Protein AF-0000000083134592 (afdb_homodimer)

InterPro domains:
  IPR027961 Protein of unknown function DUF4442 [PF14539] (19-152)
  IPR029069 HotDog domain superfamily [SSF54637] (14-155)

Organism: Piscirickettsia salmonis (NCBI:txid1238)

Secondary structure (DSSP, 8-state):
-HHHHHHHHHHHHHHHHHHHHSHHHHTTTEEEEEE-TTSSEEEEEEE--TTSB-TTSSB-HHHHHHTTTTHHHHHHHHHH-TTEEEEEEEEEEEE-S---SEEEEEEE--HHHHHHHHHHHTTS--EEEEEEEEEE-TT--EEEEEEEEEEEEE------/-HHHHHHHHHHHHHHHHHHHHSHHHHTTTEEEEEE-TTSSEEEEEEE--TTSB-TTSSB-HHHHHHTTTTHHHHHHHHHH-TTEEEEEEEEEEEE-S---SEEEEEEE--HHHHHHHHHHHTTS--EEEEEEEEEE-TT--EEEEEEEEEEEEE------

Radius of gyration: 20.94 Å; Cα contacts (8 Å, |Δi|>4): 653; chains: 2; bounding box: 46×72×48 Å

Nearest PDB structures (foldseek):
  1sh8-assembly1_B  TM=8.639E-01  e=8.526E-12  Pseudomonas aeruginosa
  3lz7-assembly1_A  TM=7.416E-01  e=9.697E-10  Haemophilus influenzae
  1yoc-assembly1_B  TM=7.534E-01  e=8.189E-09  Pseudomonas aeruginosa PAO1
  1vi8-assembly1_B  TM=7.610E-01  e=1.222E-08  Escherichia coli
  1vh5-assembly1_A  TM=7.444E-01  e=7.166E-09  Escherichia coli

Sequence (320 aa):
MRRKITAMYMRAKIIPYLFRLWPPFWGTGIRVDFISTDFRHIRVSMKLRFYNKNYVGIHFGGSLYSMIDPFYILMLVQILGPQYKILDQAAHITYLKPGLGTVYAHFQLNDDVLDQVRVHTESGEKYLLTLPINIVDDQSNVIAHIDKTIYIRQRQCKVKMRRKITAMYMRAKIIPYLFRLWPPFWGTGIRVDFISTDFRHIRVSMKLRFYNKNYVGIHFGGSLYSMIDPFYILMLVQILGPQYKILDQAAHITYLKPGLGTVYAHFQLNDDVLDQVRVHTESGEKYLLTLPINIVDDQSNVIAHIDKTIYIRQRQCKVK

pLDDT: mean 95.44, std 8.27, range [41.71, 98.92]

Solvent-accessible surface area (backbone atoms only — not comparable to full-atom values): 16540 Å² total; per-residue (Å²): 110,68,65,58,50,52,50,38,37,52,46,35,65,46,48,39,57,52,44,46,69,30,30,47,31,42,25,38,44,37,38,55,77,42,47,38,58,77,44,36,36,38,35,29,38,34,53,67,46,92,65,36,41,38,96,86,68,29,57,32,67,26,51,61,48,36,66,57,54,60,53,65,57,54,28,48,47,69,67,70,32,85,56,42,49,74,43,77,34,34,36,38,40,36,50,72,44,85,46,57,60,43,33,36,37,63,47,76,60,55,68,69,59,55,49,50,52,51,64,54,16,67,86,42,39,73,34,80,48,73,46,79,41,51,33,21,34,86,82,66,46,67,24,29,42,32,42,39,28,33,35,36,29,34,62,70,75,76,78,123,111,68,65,58,50,51,50,37,36,52,46,35,66,46,48,38,56,52,44,47,70,30,30,48,31,41,26,39,44,36,38,54,76,43,48,38,59,78,45,38,37,38,35,31,35,33,53,66,43,93,64,37,41,39,97,87,68,30,55,30,65,28,52,61,48,37,67,56,54,58,52,65,58,53,31,48,48,69,68,69,32,85,56,43,49,75,45,78,35,33,35,38,40,36,49,71,44,86,47,58,59,42,34,36,37,64,47,76,61,54,67,68,59,54,48,50,52,50,65,55,17,67,86,42,39,73,34,79,46,72,47,78,39,52,34,22,34,85,82,67,47,67,24,29,42,31,43,37,28,33,36,36,28,34,61,70,76,75,78,124

Foldseek 3Di:
DVVLLVVLQVCQVCVQVVLCPPCVNVQQQKGWDGADSLLFKTKIKHFQDPRQADPVRFHDVVNVCVNVPCRVVVSCCSNVHDQKDKFWDDKDKDFDATHHGMKMKMGGDDPVLVVVLCVVQVVFDKDKDWDKIFIAHPVRHGGMIMITIMIMGGHDPPPD/DVVLLVVLQVCQVCVQVVLCPPCVNVQQQKGWDGADSLRQKTKIKHFQDPRQADPVRFHDVVNVCVNVPCRVVVSCCSNVHDQKDKFWDDKDKDFDATHHGMKMKMGGDDPVLVVVLCVVQVVFDKDKDWDKIFIAHPVRHGGMIMITIMIMGGHDPPPD

Structure (mmCIF, N/CA/C/O backbone):
data_AF-0000000083134592-model_v1
#
loop_
_entity.id
_entity.type
_entity.pdbx_description
1 polymer 'Uncharacterized protein'
#
loop_
_atom_site.group_PDB
_atom_site.id
_atom_site.type_symbol
_atom_site.label_atom_id
_atom_site.label_alt_id
_atom_site.label_comp_id
_atom_site.label_asym_id
_atom_site.label_entity_id
_atom_site.label_seq_id
_atom_site.pdbx_PDB_ins_code
_atom_site.Cartn_x
_atom_site.Cartn_y
_atom_site.Cartn_z
_atom_site.occupancy
_atom_site.B_iso_or_equiv
_atom_site.auth_seq_id
_atom_site.auth_comp_id
_atom_site.auth_asym_id
_atom_site.auth_atom_id
_atom_site.pdbx_PDB_model_num
ATOM 1 N N . MET A 1 1 ? 6.32 -31.625 -19.031 1 69.68 1 MET A N 1
ATOM 2 C CA . MET A 1 1 ? 7.362 -30.962 -18.252 1 69.68 1 MET A CA 1
ATOM 3 C C . MET A 1 1 ? 8.029 -29.858 -19.066 1 69.68 1 MET A C 1
ATOM 5 O O . MET A 1 1 ? 8.147 -28.723 -18.6 1 69.68 1 MET A O 1
ATOM 9 N N . ARG A 1 2 ? 8.37 -30.152 -20.322 1 76.91 2 ARG A N 1
ATOM 10 C CA . ARG A 1 2 ? 9.04 -29.191 -21.192 1 76.91 2 ARG A CA 1
ATOM 11 C C . ARG A 1 2 ? 8.121 -28.02 -21.524 1 76.91 2 ARG A C 1
ATOM 13 O O . ARG A 1 2 ? 8.549 -26.864 -21.505 1 76.91 2 ARG A O 1
ATOM 20 N N . ARG A 1 3 ? 6.837 -28.311 -21.711 1 82.51 3 ARG A N 1
ATOM 21 C CA . ARG A 1 3 ? 5.883 -27.269 -22.076 1 82.51 3 ARG A CA 1
ATOM 22 C C . ARG A 1 3 ? 5.68 -26.286 -20.927 1 82.51 3 ARG A C 1
ATOM 24 O O . ARG A 1 3 ? 5.607 -25.075 -21.145 1 82.51 3 ARG A O 1
ATOM 31 N N . LYS A 1 4 ? 5.634 -26.802 -19.812 1 83.67 4 LYS A N 1
ATOM 32 C CA . LYS A 1 4 ? 5.47 -25.96 -18.631 1 83.67 4 LYS A CA 1
ATOM 33 C C . LYS A 1 4 ? 6.68 -25.05 -18.433 1 83.67 4 LYS A C 1
ATOM 35 O O . LYS A 1 4 ? 6.529 -23.866 -18.125 1 83.67 4 LYS A O 1
ATOM 40 N N . ILE A 1 5 ? 7.811 -25.564 -18.661 1 86.42 5 ILE A N 1
ATOM 41 C CA . ILE A 1 5 ? 9.052 -24.818 -18.482 1 86.42 5 ILE A CA 1
ATOM 42 C C . ILE A 1 5 ? 9.129 -23.689 -19.507 1 86.42 5 ILE A C 1
ATOM 44 O O . ILE A 1 5 ? 9.483 -22.558 -19.169 1 86.42 5 ILE A O 1
ATOM 48 N N . THR A 1 6 ? 8.785 -24.047 -20.707 1 90.08 6 THR A N 1
ATOM 49 C CA . THR A 1 6 ? 8.804 -23.042 -21.764 1 90.08 6 THR A CA 1
ATOM 50 C C . THR A 1 6 ? 7.802 -21.93 -21.47 1 90.08 6 THR A C 1
ATOM 52 O O . THR A 1 6 ? 8.09 -20.752 -21.694 1 90.08 6 THR A O 1
ATOM 55 N N . ALA A 1 7 ? 6.678 -22.31 -21.038 1 92.16 7 ALA A N 1
ATOM 56 C CA . ALA A 1 7 ? 5.651 -21.329 -20.699 1 92.16 7 ALA A CA 1
ATOM 57 C C . ALA A 1 7 ? 6.116 -20.417 -19.567 1 92.16 7 ALA A C 1
ATOM 59 O O . ALA A 1 7 ? 5.913 -19.202 -19.618 1 92.16 7 ALA A O 1
ATOM 60 N N . MET A 1 8 ? 6.715 -20.962 -18.608 1 92.15 8 MET A N 1
ATOM 61 C CA . MET A 1 8 ? 7.222 -20.198 -17.472 1 92.15 8 MET A CA 1
ATOM 62 C C . MET A 1 8 ? 8.308 -19.223 -17.913 1 92.15 8 MET A C 1
ATOM 64 O O . MET A 1 8 ? 8.355 -18.084 -17.443 1 92.15 8 MET A O 1
ATOM 68 N N . TYR A 1 9 ? 9.11 -19.7 -18.807 1 93.27 9 TYR A N 1
ATOM 69 C CA . TYR A 1 9 ? 10.159 -18.856 -19.368 1 93.27 9 TYR A CA 1
ATOM 70 C C . TYR A 1 9 ? 9.564 -17.645 -20.077 1 93.27 9 TYR A C 1
ATOM 72 O O . TYR A 1 9 ? 9.992 -16.511 -19.849 1 93.27 9 TYR A O 1
ATOM 80 N N . MET A 1 10 ? 8.676 -17.919 -20.916 1 94.87 10 MET A N 1
ATOM 81 C CA . MET A 1 10 ? 8.038 -16.846 -21.672 1 94.87 10 MET A CA 1
ATOM 82 C C . MET A 1 10 ? 7.349 -15.857 -20.738 1 94.87 10 MET A C 1
ATOM 84 O O . MET A 1 10 ? 7.435 -14.644 -20.939 1 94.87 10 MET A O 1
ATOM 88 N N . ARG A 1 11 ? 6.688 -16.367 -19.775 1 95.54 11 ARG A N 1
ATOM 89 C CA . ARG A 1 11 ? 6.017 -15.498 -18.814 1 95.54 11 ARG A CA 1
ATOM 90 C C . ARG A 1 11 ? 7.024 -14.638 -18.058 1 95.54 11 ARG A C 1
ATOM 92 O O . ARG A 1 11 ? 6.795 -13.445 -17.846 1 95.54 11 ARG A O 1
ATOM 99 N N . ALA A 1 12 ? 8.086 -15.246 -17.617 1 97.15 12 ALA A N 1
ATOM 100 C CA . ALA A 1 12 ? 9.124 -14.515 -16.895 1 97.15 12 ALA A CA 1
ATOM 101 C C . ALA A 1 12 ? 9.662 -13.357 -17.73 1 97.15 12 ALA A C 1
ATOM 103 O O . ALA A 1 12 ? 10.063 -12.325 -17.186 1 97.15 12 ALA A O 1
ATOM 104 N N . LYS A 1 13 ? 9.637 -13.479 -19.071 1 96.94 13 LYS A N 1
ATOM 105 C CA . LYS A 1 13 ? 10.154 -12.452 -19.971 1 96.94 13 LYS A CA 1
ATOM 106 C C . LYS A 1 13 ? 9.107 -11.374 -20.234 1 96.94 13 LYS A C 1
ATOM 108 O O . LYS A 1 13 ? 9.445 -10.198 -20.39 1 96.94 13 LYS A O 1
ATOM 113 N N . ILE A 1 14 ? 7.879 -11.716 -20.216 1 97.67 14 ILE A N 1
ATOM 114 C CA . ILE A 1 14 ? 6.813 -10.827 -20.664 1 97.67 14 ILE A CA 1
ATOM 115 C C . ILE A 1 14 ? 6.285 -10.016 -19.483 1 97.67 14 ILE A C 1
ATOM 117 O O . ILE A 1 14 ? 5.891 -8.859 -19.642 1 97.67 14 ILE A O 1
ATOM 121 N N . ILE A 1 15 ? 6.277 -10.543 -18.304 1 97.57 15 ILE A N 1
ATOM 122 C CA . ILE A 1 15 ? 5.619 -9.973 -17.133 1 97.57 15 ILE A CA 1
ATOM 123 C C . ILE A 1 15 ? 6.234 -8.614 -16.807 1 97.57 15 ILE A C 1
ATOM 125 O O . ILE A 1 15 ? 5.515 -7.649 -16.537 1 97.57 15 ILE A O 1
ATOM 129 N N . PRO A 1 16 ? 7.556 -8.455 -16.884 1 98.22 16 PRO A N 1
ATOM 130 C CA . PRO A 1 16 ? 8.123 -7.131 -16.614 1 98.22 16 PRO A CA 1
ATOM 131 C C . PRO A 1 16 ? 7.557 -6.049 -17.531 1 98.22 16 PRO A C 1
ATOM 133 O O . PRO A 1 16 ? 7.303 -4.927 -17.084 1 98.22 16 PRO A O 1
ATOM 136 N N . TYR A 1 17 ? 7.269 -6.363 -18.736 1 97.31 17 TYR A N 1
ATOM 137 C CA . TYR A 1 17 ? 6.714 -5.401 -19.681 1 97.31 17 TYR A CA 1
ATOM 138 C C . TYR A 1 17 ? 5.245 -5.127 -19.381 1 97.31 17 TYR A C 1
ATOM 140 O O . TYR A 1 17 ? 4.784 -3.989 -19.495 1 97.31 17 TYR A O 1
ATOM 148 N N . LEU A 1 18 ? 4.548 -6.148 -19.028 1 96.94 18 LEU A N 1
ATOM 149 C CA . LEU A 1 18 ? 3.142 -5.981 -18.674 1 96.94 18 LEU A CA 1
ATOM 150 C C . LEU A 1 18 ? 2.99 -5.054 -17.473 1 96.94 18 LEU A C 1
ATOM 152 O O . LEU A 1 18 ? 2.131 -4.169 -17.471 1 96.94 18 LEU A O 1
ATOM 156 N N . PHE A 1 19 ? 3.884 -5.222 -16.479 1 97.83 19 PHE A N 1
ATOM 157 C CA . PHE A 1 19 ? 3.83 -4.375 -15.293 1 97.83 19 PHE A CA 1
ATOM 158 C C . PHE A 1 19 ? 4.188 -2.935 -15.64 1 97.83 19 PHE A C 1
ATOM 160 O O . PHE A 1 19 ? 3.638 -1.996 -15.06 1 97.83 19 PHE A O 1
ATOM 167 N N . ARG A 1 20 ? 5.107 -2.794 -16.537 1 96.31 20 ARG A N 1
ATOM 168 C CA . ARG A 1 20 ? 5.541 -1.462 -16.945 1 96.31 20 ARG A CA 1
ATOM 169 C C . ARG A 1 20 ? 4.392 -0.682 -17.576 1 96.31 20 ARG A C 1
ATOM 171 O O . ARG A 1 20 ? 4.308 0.539 -17.427 1 96.31 20 ARG A O 1
ATOM 178 N N . LEU A 1 21 ? 3.498 -1.342 -18.253 1 96.68 21 LEU 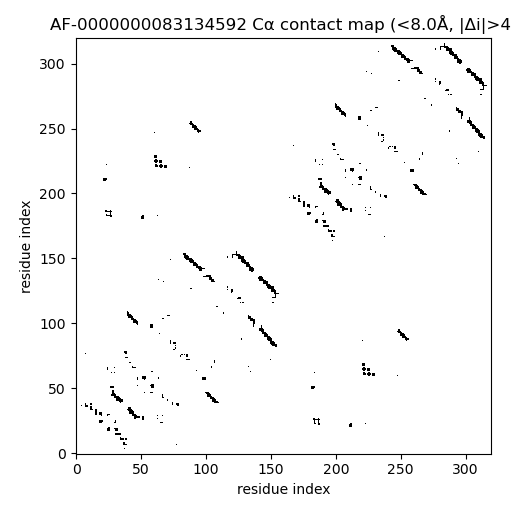A N 1
ATOM 179 C CA . LEU A 1 21 ? 2.398 -0.698 -18.962 1 96.68 21 LEU A CA 1
ATOM 180 C C . LEU A 1 21 ? 1.15 -0.636 -18.088 1 96.68 21 LEU A C 1
ATOM 182 O O . LEU A 1 21 ? 0.2 0.083 -18.405 1 96.68 21 LEU A O 1
ATOM 186 N N . TRP A 1 22 ? 1.19 -1.41 -17.027 1 97.88 22 TRP A N 1
ATOM 187 C CA . TRP A 1 22 ? 0.063 -1.456 -16.101 1 97.88 22 TRP A CA 1
ATOM 188 C C . TRP A 1 22 ? -0.047 -0.154 -15.314 1 97.88 22 TRP A C 1
ATOM 190 O O . TRP A 1 22 ? 0.841 0.18 -14.527 1 97.88 22 TRP A O 1
ATOM 200 N N . PRO A 1 23 ? -1.124 0.588 -15.43 1 98.02 23 PRO A N 1
ATOM 201 C CA . PRO A 1 23 ? -1.208 1.969 -14.947 1 98.02 23 PRO A CA 1
ATOM 202 C C . PRO A 1 23 ? -0.911 2.091 -13.454 1 98.02 23 PRO A C 1
ATOM 204 O O . PRO A 1 23 ? -0.204 3.011 -13.035 1 98.02 23 PRO A O 1
ATOM 207 N N . PRO A 1 24 ? -1.379 1.139 -12.629 1 97.93 24 PRO A N 1
ATOM 208 C CA . PRO A 1 24 ? -1.053 1.27 -11.207 1 97.93 24 PRO A CA 1
ATOM 209 C C . PRO A 1 24 ? 0.451 1.266 -10.943 1 97.93 24 PRO A C 1
ATOM 211 O O . PRO A 1 24 ? 0.915 1.884 -9.982 1 97.93 24 PRO A O 1
ATOM 214 N N . PHE A 1 25 ? 1.235 0.552 -11.762 1 98.19 25 PHE A N 1
ATOM 215 C CA . PHE A 1 25 ? 2.686 0.531 -11.621 1 98.19 25 PHE A CA 1
ATOM 216 C C . PHE A 1 25 ? 3.32 1.7 -12.365 1 98.19 25 PHE A C 1
ATOM 218 O O . PHE A 1 25 ? 4.201 2.377 -11.832 1 98.19 25 PHE A O 1
ATOM 225 N N . TRP A 1 26 ? 2.851 1.938 -13.538 1 96.62 26 TRP A N 1
ATOM 226 C CA . TRP A 1 26 ? 3.394 3.001 -14.377 1 96.62 26 TRP A CA 1
ATOM 227 C C . TRP A 1 26 ? 3.277 4.355 -13.686 1 96.62 26 TRP A C 1
ATOM 229 O O . TRP A 1 26 ? 4.227 5.142 -13.683 1 96.62 26 TRP A O 1
ATOM 239 N N . GLY A 1 27 ? 2.184 4.578 -13.091 1 96.39 27 GLY A N 1
ATOM 240 C CA . GLY A 1 27 ? 1.939 5.85 -12.43 1 96.39 27 GLY A CA 1
ATOM 241 C C . GLY A 1 27 ? 2.83 6.077 -11.223 1 96.39 27 GLY A C 1
ATOM 242 O O . GLY A 1 27 ? 3.068 7.22 -10.827 1 96.39 27 GLY A O 1
ATOM 243 N N . THR A 1 28 ? 3.386 5.023 -10.672 1 97.09 28 THR A N 1
ATOM 244 C CA . THR A 1 28 ? 4.218 5.121 -9.477 1 97.09 28 THR A CA 1
ATOM 245 C C . THR A 1 28 ? 5.698 5.102 -9.845 1 97.09 28 THR A C 1
ATOM 247 O O . THR A 1 28 ? 6.554 5.42 -9.017 1 97.09 28 THR A O 1
ATOM 250 N N . GLY A 1 29 ? 5.989 4.635 -11.011 1 97.36 29 GLY A N 1
ATOM 251 C CA . GLY A 1 29 ? 7.379 4.5 -11.416 1 97.36 29 GLY A CA 1
ATOM 252 C C . GLY A 1 29 ? 8.007 3.193 -10.971 1 97.36 29 GLY A C 1
ATOM 253 O O . GLY A 1 29 ? 9.232 3.054 -10.975 1 97.36 29 GLY A O 1
ATOM 254 N N . ILE A 1 30 ? 7.235 2.215 -10.6 1 98.63 30 ILE A N 1
ATOM 255 C CA . ILE A 1 30 ? 7.71 0.901 -10.178 1 98.63 30 ILE A CA 1
ATOM 256 C C . ILE A 1 30 ? 8.114 0.081 -11.401 1 98.63 30 ILE A C 1
ATOM 258 O O . ILE A 1 30 ? 7.414 0.084 -12.417 1 98.63 30 ILE A O 1
ATOM 262 N N . ARG A 1 31 ? 9.21 -0.621 -11.27 1 98.59 31 ARG A N 1
ATOM 263 C CA . ARG A 1 31 ? 9.72 -1.451 -12.356 1 98.59 31 ARG A CA 1
ATOM 264 C C . ARG A 1 31 ? 10.089 -2.843 -11.853 1 98.59 31 ARG A C 1
ATOM 266 O O . ARG A 1 31 ? 10.697 -2.984 -10.791 1 98.59 31 ARG A O 1
ATOM 273 N N . VAL A 1 32 ? 9.63 -3.799 -12.58 1 98.81 32 VAL A N 1
ATOM 274 C CA . VAL A 1 32 ? 10.154 -5.147 -12.386 1 98.81 32 VAL A CA 1
ATOM 275 C C . VAL A 1 32 ? 11.442 -5.322 -13.188 1 98.81 32 VAL A C 1
ATOM 277 O O . VAL A 1 32 ? 11.41 -5.382 -14.419 1 98.81 32 VAL A O 1
ATOM 280 N N . ASP A 1 33 ? 12.531 -5.492 -12.513 1 98.71 33 ASP A N 1
ATOM 281 C CA . ASP A 1 33 ? 13.838 -5.489 -13.163 1 98.71 33 ASP A CA 1
ATOM 282 C C . ASP A 1 33 ? 14.194 -6.878 -13.687 1 98.71 33 ASP A C 1
ATOM 284 O O . ASP A 1 33 ? 14.878 -7.008 -14.704 1 98.71 33 ASP A O 1
ATOM 288 N N . PHE A 1 34 ? 13.734 -7.841 -12.876 1 98.34 34 PHE A N 1
ATOM 289 C CA . PHE A 1 34 ? 14.195 -9.194 -13.164 1 98.34 34 PHE A CA 1
ATOM 290 C C . PHE A 1 34 ? 13.242 -10.227 -12.576 1 98.34 34 PHE A C 1
ATOM 292 O O . PHE A 1 34 ? 12.762 -10.067 -11.452 1 98.34 34 PHE A O 1
ATOM 299 N N . ILE A 1 35 ? 12.975 -11.212 -13.356 1 98.72 35 ILE A N 1
ATOM 300 C CA . ILE A 1 35 ? 12.31 -12.428 -12.901 1 98.72 35 ILE A CA 1
ATOM 301 C C . ILE A 1 35 ? 13.086 -13.652 -13.381 1 98.72 35 ILE A C 1
ATOM 303 O O . ILE A 1 35 ? 13.352 -13.796 -14.577 1 98.72 35 ILE A O 1
ATOM 307 N N . SER A 1 36 ? 13.454 -14.506 -12.474 1 98.58 36 SER A N 1
ATOM 308 C CA . SER A 1 36 ? 14.114 -15.738 -12.894 1 98.58 36 SER A CA 1
ATOM 309 C C . SER A 1 36 ? 13.141 -16.67 -13.61 1 98.58 36 SER A C 1
ATOM 311 O O . SER A 1 36 ? 11.935 -16.629 -13.358 1 98.58 36 SER A O 1
ATOM 313 N N . THR A 1 37 ? 13.603 -17.522 -14.395 1 97.33 37 THR A N 1
ATOM 314 C CA . THR A 1 37 ? 12.767 -18.388 -15.218 1 97.33 37 THR A CA 1
ATOM 315 C C . THR A 1 37 ? 11.997 -19.38 -14.351 1 97.33 37 THR A C 1
ATOM 317 O O . THR A 1 37 ? 10.942 -19.875 -14.753 1 97.33 37 THR A O 1
ATOM 320 N N . ASP A 1 38 ? 12.571 -19.66 -13.212 1 96.91 38 ASP A N 1
ATOM 321 C CA . ASP A 1 38 ? 11.892 -20.589 -12.314 1 96.91 38 ASP A CA 1
ATOM 322 C C . ASP A 1 38 ? 11.018 -19.84 -11.309 1 96.91 38 ASP A C 1
ATOM 324 O O . ASP A 1 38 ? 10.473 -20.444 -10.382 1 96.91 38 ASP A O 1
ATOM 328 N N . PHE A 1 39 ? 10.947 -18.506 -11.378 1 98.17 39 PHE A N 1
ATOM 329 C CA . PHE A 1 39 ? 10.108 -17.613 -10.588 1 98.17 39 PHE A CA 1
ATOM 330 C C . PHE A 1 39 ? 10.498 -17.665 -9.115 1 98.17 39 PHE A C 1
ATOM 332 O O . PHE A 1 39 ? 9.681 -17.37 -8.241 1 98.17 39 PHE A O 1
ATOM 339 N N . ARG A 1 40 ? 11.729 -17.981 -8.826 1 98.07 40 ARG A N 1
ATOM 340 C CA . ARG A 1 40 ? 12.178 -18.062 -7.44 1 98.07 40 ARG A CA 1
ATOM 341 C C . ARG A 1 40 ? 12.84 -16.76 -7.001 1 98.07 40 ARG A C 1
ATOM 343 O O . ARG A 1 40 ? 13.084 -16.552 -5.811 1 98.07 40 ARG A O 1
ATOM 350 N N . HIS A 1 41 ? 13.151 -15.943 -8.007 1 98.62 41 HIS A N 1
ATOM 351 C CA . HIS A 1 41 ? 13.788 -14.658 -7.742 1 98.62 41 HIS A CA 1
ATOM 352 C C . HIS A 1 41 ? 13.128 -13.54 -8.543 1 98.62 41 HIS A C 1
ATOM 354 O O . HIS A 1 41 ? 12.979 -13.649 -9.762 1 98.62 41 HIS A O 1
ATOM 360 N N . ILE A 1 42 ? 12.741 -12.508 -7.88 1 98.87 42 ILE A N 1
ATOM 361 C CA . ILE A 1 42 ? 12.217 -11.307 -8.522 1 98.87 42 ILE A CA 1
ATOM 362 C C . ILE A 1 42 ? 12.871 -10.069 -7.915 1 98.87 42 ILE A C 1
ATOM 364 O O . ILE A 1 42 ? 13.038 -9.981 -6.696 1 98.87 42 ILE A O 1
ATOM 368 N N . ARG A 1 43 ? 13.263 -9.155 -8.701 1 98.85 43 ARG A N 1
ATOM 369 C CA . ARG A 1 43 ? 13.799 -7.863 -8.285 1 98.85 43 ARG A CA 1
ATOM 370 C C . ARG A 1 43 ? 12.932 -6.719 -8.801 1 98.85 43 ARG A C 1
ATOM 372 O O . ARG A 1 43 ? 12.564 -6.694 -9.977 1 98.85 43 ARG A O 1
ATOM 379 N N . VAL A 1 44 ? 12.65 -5.83 -7.943 1 98.89 44 VAL A N 1
ATOM 380 C CA . VAL A 1 44 ? 11.801 -4.683 -8.248 1 98.89 44 VAL A CA 1
ATOM 381 C C . VAL A 1 44 ? 12.483 -3.397 -7.785 1 98.89 44 VAL A C 1
ATOM 383 O O . VAL A 1 44 ? 13.155 -3.381 -6.751 1 98.89 44 VAL A O 1
ATOM 386 N N . SER A 1 45 ? 12.324 -2.341 -8.524 1 98.86 45 SER A N 1
ATOM 387 C CA . SER A 1 45 ? 12.883 -1.046 -8.149 1 98.86 45 SER A CA 1
ATOM 388 C C . SER A 1 45 ? 11.885 0.08 -8.398 1 98.86 45 SER A C 1
ATOM 390 O O . SER A 1 45 ? 10.893 -0.108 -9.106 1 98.86 45 SER A O 1
ATOM 392 N N . MET A 1 46 ? 12.109 1.167 -7.766 1 98.81 46 MET A N 1
ATOM 393 C CA . MET A 1 46 ? 11.344 2.4 -7.932 1 98.81 46 MET A CA 1
ATOM 394 C C . MET A 1 46 ? 12.241 3.623 -7.769 1 98.81 46 MET A C 1
ATOM 396 O O . MET A 1 46 ? 12.89 3.789 -6.734 1 98.81 46 MET A O 1
ATOM 400 N N . LYS A 1 47 ? 12.309 4.408 -8.777 1 98.1 47 LYS A N 1
ATOM 401 C CA . LYS A 1 47 ? 13.087 5.643 -8.729 1 98.1 47 LYS A CA 1
ATOM 402 C C . LYS A 1 47 ? 12.214 6.826 -8.32 1 98.1 47 LYS A C 1
ATOM 404 O O . LYS A 1 47 ? 11.095 6.979 -8.815 1 98.1 47 LYS A O 1
ATOM 409 N N . LEU A 1 48 ? 12.749 7.573 -7.444 1 98.11 48 LEU A N 1
ATOM 410 C CA . LEU A 1 48 ? 12.061 8.794 -7.04 1 98.11 48 LEU A CA 1
ATOM 411 C C . LEU A 1 48 ? 12.078 9.824 -8.165 1 98.11 48 LEU A C 1
ATOM 413 O O . LEU A 1 48 ? 13.146 10.198 -8.654 1 98.11 48 LEU A O 1
ATOM 417 N N . ARG A 1 49 ? 10.97 10.238 -8.569 1 97.48 49 ARG A N 1
ATOM 418 C CA . ARG A 1 49 ? 10.786 11.248 -9.606 1 97.48 49 ARG A CA 1
ATOM 419 C C . ARG A 1 49 ? 9.921 12.399 -9.104 1 97.48 49 ARG A C 1
ATOM 421 O O . ARG A 1 49 ? 9.346 12.321 -8.016 1 97.48 49 ARG A O 1
ATOM 428 N N . PHE A 1 50 ? 9.885 13.452 -9.881 1 95.95 50 PHE A N 1
ATOM 429 C CA . PHE A 1 50 ? 9.114 14.623 -9.482 1 95.95 50 PHE A CA 1
ATOM 430 C C . PHE A 1 50 ? 7.628 14.294 -9.408 1 95.95 50 PHE A C 1
ATOM 432 O O . PHE A 1 50 ? 6.891 14.895 -8.624 1 95.95 50 PHE A O 1
ATOM 439 N N . TYR A 1 51 ? 7.102 13.236 -10.094 1 96.53 51 TYR A N 1
ATOM 440 C CA . TYR A 1 51 ? 5.67 12.993 -10.222 1 96.53 51 TYR A CA 1
ATOM 441 C C . TYR A 1 51 ? 5.215 11.901 -9.261 1 96.53 51 TYR A C 1
ATOM 443 O O . TYR A 1 51 ? 4.03 11.561 -9.213 1 96.53 51 TYR A O 1
ATOM 451 N N . ASN A 1 52 ? 6.178 11.261 -8.549 1 97.19 52 ASN A N 1
ATOM 452 C CA . ASN A 1 52 ? 5.745 10.185 -7.664 1 97.19 52 ASN A CA 1
ATOM 453 C C . ASN A 1 52 ? 6.179 10.437 -6.222 1 97.19 52 ASN A C 1
ATOM 455 O O . ASN A 1 52 ? 6.19 9.517 -5.403 1 97.19 52 ASN A O 1
ATOM 459 N N . LYS A 1 53 ? 6.514 11.698 -5.932 1 96.03 53 LYS A N 1
ATOM 460 C CA . LYS A 1 53 ? 6.86 12.13 -4.581 1 96.03 53 LYS A CA 1
ATOM 461 C C . LYS A 1 53 ? 5.612 12.513 -3.79 1 96.03 53 LYS A C 1
ATOM 463 O O . LYS A 1 53 ? 4.606 12.926 -4.37 1 96.03 53 LYS A O 1
ATOM 468 N N . ASN A 1 54 ? 5.737 12.322 -2.471 1 93.74 54 ASN A N 1
ATOM 469 C CA . ASN A 1 54 ? 4.683 12.887 -1.635 1 93.74 54 ASN A CA 1
ATOM 470 C C . ASN A 1 54 ? 4.945 14.358 -1.322 1 93.74 54 ASN A C 1
ATOM 472 O O . ASN A 1 54 ? 5.816 14.981 -1.931 1 93.74 54 ASN A O 1
ATOM 476 N N . TYR A 1 55 ? 4.177 14.947 -0.455 1 87.38 55 TYR A N 1
ATOM 477 C CA . TYR A 1 55 ? 4.218 16.388 -0.234 1 87.38 55 TYR A CA 1
ATOM 478 C C . TYR A 1 55 ? 5.528 16.802 0.427 1 87.38 55 TYR A C 1
ATOM 480 O O . TYR A 1 55 ? 5.941 17.96 0.33 1 87.38 55 TYR A O 1
ATOM 488 N N . VAL A 1 56 ? 6.23 15.824 1.127 1 90.71 56 VAL A N 1
ATOM 489 C CA . VAL A 1 56 ? 7.474 16.218 1.78 1 90.71 56 VAL A CA 1
ATOM 490 C C . VAL A 1 56 ? 8.663 15.823 0.908 1 90.71 56 VAL A C 1
ATOM 492 O O . VAL A 1 56 ? 9.815 15.916 1.338 1 90.71 56 VAL A O 1
ATOM 495 N N . GLY A 1 57 ? 8.432 15.255 -0.224 1 95.05 57 GLY A N 1
ATOM 496 C CA . GLY A 1 57 ? 9.49 15.081 -1.207 1 95.05 57 GLY A CA 1
ATOM 497 C C . GLY A 1 57 ? 10.141 13.712 -1.146 1 95.05 57 GLY A C 1
ATOM 498 O O . GLY A 1 57 ? 11.255 13.527 -1.64 1 95.05 57 GLY A O 1
ATOM 499 N N . ILE A 1 58 ? 9.522 12.767 -0.483 1 97.19 58 ILE A N 1
ATOM 500 C CA . ILE A 1 58 ? 10.032 11.402 -0.405 1 97.19 58 ILE A CA 1
ATOM 501 C C . ILE A 1 58 ? 9.051 10.445 -1.079 1 97.19 58 ILE A C 1
ATOM 503 O O . ILE A 1 58 ? 7.995 10.865 -1.559 1 97.19 58 ILE A O 1
ATOM 507 N N . HIS A 1 59 ? 9.411 9.194 -1.165 1 98.23 59 HIS A N 1
ATOM 508 C CA . HIS A 1 59 ? 8.523 8.208 -1.769 1 98.23 59 HIS A CA 1
ATOM 509 C C . HIS A 1 59 ? 7.194 8.133 -1.025 1 98.23 59 HIS A C 1
ATOM 511 O O . HIS A 1 59 ? 7.165 8.162 0.208 1 98.23 59 HIS A O 1
ATOM 517 N N . PHE A 1 60 ? 6.183 8.051 -1.71 1 97.95 60 PHE A N 1
ATOM 518 C CA . PHE A 1 60 ? 4.823 7.857 -1.219 1 97.95 60 PHE A CA 1
ATOM 519 C C . PHE A 1 60 ? 4.653 6.461 -0.633 1 97.95 60 PHE A C 1
ATOM 521 O O . PHE A 1 60 ? 4.943 5.464 -1.297 1 97.95 60 PHE A O 1
ATOM 528 N N . GLY A 1 61 ? 4.207 6.379 0.6 1 97.82 61 GLY A N 1
ATOM 529 C CA . GLY A 1 61 ? 4.061 5.099 1.274 1 97.82 61 GLY A CA 1
ATOM 530 C C . GLY A 1 61 ? 3.223 4.105 0.492 1 97.82 61 GLY A C 1
ATOM 531 O O . GLY A 1 61 ? 3.51 2.907 0.493 1 97.82 61 GLY A O 1
ATOM 532 N N . GLY A 1 62 ? 2.175 4.623 -0.136 1 98.03 62 GLY A N 1
ATOM 533 C CA . GLY A 1 62 ? 1.347 3.769 -0.973 1 98.03 62 GLY A CA 1
ATOM 534 C C . GLY A 1 62 ? 2.121 3.1 -2.093 1 98.03 62 GLY A C 1
ATOM 535 O O . GLY A 1 62 ? 1.868 1.94 -2.423 1 98.03 62 GLY A O 1
ATOM 536 N N . SER A 1 63 ? 3.062 3.833 -2.686 1 98.55 63 SER A N 1
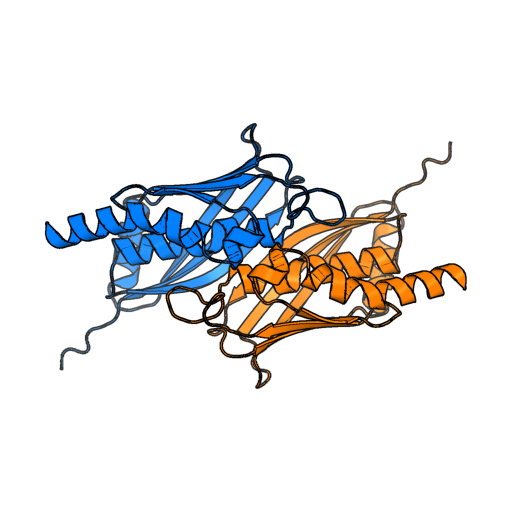ATOM 537 C CA . SER A 1 63 ? 3.889 3.261 -3.744 1 98.55 63 SER A CA 1
ATOM 538 C C . SER A 1 63 ? 4.879 2.246 -3.184 1 98.55 63 SER A C 1
ATOM 540 O O . SER A 1 63 ? 5.149 1.221 -3.815 1 98.55 63 SER A O 1
ATOM 542 N N . LEU A 1 64 ? 5.378 2.545 -1.988 1 98.74 64 LEU A N 1
ATOM 543 C CA . LEU A 1 64 ? 6.275 1.594 -1.342 1 98.74 64 LEU A CA 1
ATOM 544 C C . LEU A 1 64 ? 5.566 0.269 -1.082 1 98.74 64 LEU A C 1
ATOM 546 O O . LEU A 1 64 ? 6.133 -0.8 -1.32 1 98.74 64 LEU A O 1
ATOM 550 N N . TYR A 1 65 ? 4.378 0.335 -0.669 1 98.74 65 TYR A N 1
ATOM 551 C CA . TYR A 1 65 ? 3.606 -0.885 -0.46 1 98.74 65 TYR A CA 1
ATOM 552 C C . TYR A 1 65 ? 3.285 -1.561 -1.788 1 98.74 65 TYR A C 1
ATOM 554 O O . TYR A 1 65 ? 3.399 -2.783 -1.913 1 98.74 65 TYR A O 1
ATOM 562 N N . SER A 1 66 ? 2.878 -0.8 -2.769 1 98.52 66 SER A N 1
ATOM 563 C CA . SER A 1 66 ? 2.519 -1.332 -4.08 1 98.52 66 SER A CA 1
ATOM 564 C C . SER A 1 66 ? 3.669 -2.127 -4.688 1 98.52 66 SER A C 1
ATOM 566 O O . SER A 1 66 ? 3.448 -3.148 -5.342 1 98.52 66 SER A O 1
ATOM 568 N N . MET A 1 67 ? 4.897 -1.693 -4.458 1 98.58 67 MET A N 1
ATOM 569 C CA . MET A 1 67 ? 6.043 -2.273 -5.153 1 98.58 67 MET A CA 1
ATOM 570 C C . MET A 1 67 ? 6.357 -3.666 -4.618 1 98.58 67 MET A C 1
ATOM 572 O O . MET A 1 67 ? 7.128 -4.41 -5.225 1 98.58 67 MET A O 1
ATOM 576 N N . ILE A 1 68 ? 5.698 -4.041 -3.497 1 98.64 68 ILE A N 1
ATOM 577 C CA . ILE A 1 68 ? 6.006 -5.347 -2.925 1 98.64 68 ILE A CA 1
ATOM 578 C C . ILE A 1 68 ? 4.776 -6.248 -3.005 1 98.64 68 ILE A C 1
ATOM 580 O O . ILE A 1 68 ? 4.885 -7.47 -2.878 1 98.64 68 ILE A O 1
ATOM 584 N N . ASP A 1 69 ? 3.665 -5.765 -3.284 1 98.34 69 ASP A N 1
ATOM 585 C CA . ASP A 1 69 ? 2.377 -6.392 -3 1 98.34 69 ASP A CA 1
ATOM 586 C C . ASP A 1 69 ? 2.195 -7.668 -3.818 1 98.34 69 ASP A C 1
ATOM 588 O O . ASP A 1 69 ? 1.834 -8.714 -3.274 1 98.34 69 ASP A O 1
ATOM 592 N N . PRO A 1 70 ? 2.426 -7.736 -5.055 1 98.06 70 PRO A N 1
ATOM 593 C CA . PRO A 1 70 ? 1.925 -8.844 -5.872 1 98.06 70 PRO A CA 1
ATOM 594 C C . PRO A 1 70 ? 2.923 -9.994 -5.982 1 98.06 70 PRO A C 1
ATOM 596 O O . PRO A 1 70 ? 2.568 -11.082 -6.443 1 98.06 70 PRO A O 1
ATOM 599 N N . PHE A 1 71 ? 4.119 -9.837 -5.526 1 98.65 71 PHE A N 1
ATOM 600 C CA . PHE A 1 71 ? 5.183 -10.629 -6.13 1 98.65 71 PHE A CA 1
ATOM 601 C C . PHE A 1 71 ? 5.279 -12 -5.471 1 98.65 71 PHE A C 1
ATOM 603 O O . PHE A 1 71 ? 5.492 -13.007 -6.149 1 98.65 71 PHE A O 1
ATOM 610 N N . TYR A 1 72 ? 5.129 -12.082 -4.148 1 98.56 72 TYR A N 1
ATOM 611 C CA . TYR A 1 72 ? 5.13 -13.418 -3.562 1 98.56 72 TYR A CA 1
ATOM 612 C C . TYR A 1 72 ? 3.955 -14.24 -4.078 1 98.56 72 TYR A C 1
ATOM 614 O O . TYR A 1 72 ? 4.092 -15.44 -4.328 1 98.56 72 TYR A O 1
ATOM 622 N N . ILE A 1 73 ? 2.792 -13.64 -4.231 1 97.88 73 ILE A N 1
ATOM 623 C CA . ILE A 1 73 ? 1.64 -14.347 -4.779 1 97.88 73 ILE A CA 1
ATOM 624 C C . ILE A 1 73 ? 1.928 -14.764 -6.22 1 97.88 73 ILE A C 1
ATOM 626 O O . ILE A 1 73 ? 1.693 -15.913 -6.599 1 97.88 73 ILE A O 1
ATOM 630 N N . LEU A 1 74 ? 2.457 -13.851 -7.022 1 97.75 74 LEU A N 1
ATOM 631 C CA . LEU A 1 74 ? 2.815 -14.154 -8.404 1 97.75 74 LEU A CA 1
ATOM 632 C C . LEU A 1 74 ? 3.747 -15.359 -8.472 1 97.75 74 LEU A C 1
ATOM 634 O O . LEU A 1 74 ? 3.522 -16.279 -9.262 1 97.75 74 LEU A O 1
ATOM 638 N N . MET A 1 75 ? 4.758 -15.369 -7.601 1 98.39 75 MET A N 1
ATOM 639 C CA . MET A 1 75 ? 5.722 -16.465 -7.565 1 98.39 75 MET A CA 1
ATOM 640 C C . MET A 1 75 ? 5.037 -17.782 -7.219 1 98.39 75 MET A C 1
ATOM 642 O O . MET A 1 75 ? 5.22 -18.783 -7.914 1 98.39 75 MET A O 1
ATOM 646 N N . LEU A 1 76 ? 4.245 -17.79 -6.2 1 97.99 76 LEU A N 1
ATOM 647 C CA . LEU A 1 76 ? 3.602 -19.005 -5.71 1 97.99 76 LEU A CA 1
ATOM 648 C C . LEU A 1 76 ? 2.603 -19.541 -6.729 1 97.99 76 LEU A C 1
ATOM 650 O O . LEU A 1 76 ? 2.509 -20.753 -6.936 1 97.99 76 LEU A O 1
ATOM 654 N N . VAL A 1 77 ? 1.853 -18.65 -7.362 1 96.83 77 VAL A N 1
ATOM 655 C CA . VAL A 1 77 ? 0.901 -19.056 -8.391 1 96.83 77 VAL A CA 1
ATOM 656 C C . VAL A 1 77 ? 1.64 -19.746 -9.536 1 96.83 77 VAL A C 1
ATOM 658 O O . VAL A 1 77 ? 1.2 -20.787 -10.028 1 96.83 77 VAL A O 1
ATOM 661 N N . GLN A 1 78 ? 2.78 -19.195 -9.915 1 96.9 78 GLN A N 1
ATOM 662 C CA . GLN A 1 78 ? 3.535 -19.755 -11.031 1 96.9 78 GLN A CA 1
ATOM 663 C C . GLN A 1 78 ? 4.162 -21.094 -10.653 1 96.9 78 GLN A C 1
ATOM 665 O O . GLN A 1 78 ? 4.186 -22.025 -11.461 1 96.9 78 GLN A O 1
ATOM 670 N N . ILE A 1 79 ? 4.632 -21.241 -9.435 1 97.34 79 ILE A N 1
ATOM 671 C CA . ILE A 1 79 ? 5.407 -22.402 -9.012 1 97.34 79 ILE A CA 1
ATOM 672 C C . ILE A 1 79 ? 4.465 -23.546 -8.645 1 97.34 79 ILE A C 1
ATOM 674 O O . ILE A 1 79 ? 4.681 -24.691 -9.048 1 97.34 79 ILE A O 1
ATOM 678 N N . LEU A 1 80 ? 3.398 -23.235 -7.912 1 95.8 80 LEU A N 1
ATOM 679 C CA . LEU A 1 80 ? 2.538 -24.278 -7.364 1 95.8 80 LEU A CA 1
ATOM 680 C C . LEU A 1 80 ? 1.441 -24.655 -8.354 1 95.8 80 LEU A C 1
ATOM 682 O O . LEU A 1 80 ? 0.997 -25.805 -8.387 1 95.8 80 LEU A O 1
ATOM 686 N N . GLY A 1 81 ? 0.993 -23.619 -9.132 1 93.61 81 GLY A N 1
ATOM 687 C CA . GLY A 1 81 ? 0.052 -23.932 -10.196 1 93.61 81 GLY A CA 1
ATOM 688 C C . GLY A 1 81 ? -1.397 -23.764 -9.781 1 93.61 81 GLY A C 1
ATOM 689 O O . GLY A 1 81 ? -1.681 -23.295 -8.677 1 93.61 81 GLY A O 1
ATOM 690 N N . PRO A 1 82 ? -2.292 -24.119 -10.622 1 92.65 82 PRO A N 1
ATOM 691 C CA . PRO A 1 82 ? -3.716 -23.803 -10.481 1 92.65 82 PRO A CA 1
ATOM 692 C C . PRO A 1 82 ? -4.408 -24.657 -9.422 1 92.65 82 PRO A C 1
ATOM 694 O O . PRO A 1 82 ? -5.551 -24.38 -9.05 1 92.65 82 PRO A O 1
ATOM 697 N N . GLN A 1 83 ? -3.783 -25.689 -8.937 1 94.26 83 GLN A N 1
ATOM 698 C CA . GLN A 1 83 ? -4.389 -26.536 -7.915 1 94.26 83 GLN A CA 1
ATOM 699 C C . GLN A 1 83 ? -4.386 -25.844 -6.555 1 94.26 83 GLN A C 1
ATOM 701 O O . GLN A 1 83 ? -4.947 -26.363 -5.587 1 94.26 83 GLN A O 1
ATOM 706 N N . TYR A 1 84 ? -3.762 -24.744 -6.475 1 96.59 84 TYR A N 1
ATOM 707 C CA . TYR A 1 84 ? -3.736 -23.979 -5.233 1 96.59 84 TYR A CA 1
ATOM 708 C C . TYR A 1 84 ? -4.541 -22.693 -5.369 1 96.59 84 TYR A C 1
ATOM 710 O O . TYR A 1 84 ? -4.502 -22.035 -6.411 1 96.59 84 TYR A O 1
ATOM 718 N N . LYS A 1 85 ? -5.28 -22.339 -4.313 1 95.83 85 LYS A N 1
ATOM 719 C CA . LYS A 1 85 ? -5.807 -20.994 -4.103 1 95.83 85 LYS A CA 1
ATOM 720 C C . LYS A 1 85 ? -4.827 -20.138 -3.306 1 95.83 85 LYS A C 1
ATOM 722 O O . LYS A 1 85 ? -4.477 -20.477 -2.173 1 95.83 85 LYS A O 1
ATOM 727 N N . ILE A 1 86 ? -4.38 -19.135 -3.873 1 96.79 86 ILE A N 1
ATOM 728 C CA . ILE A 1 86 ? -3.385 -18.267 -3.254 1 96.79 86 ILE A CA 1
ATOM 729 C C . ILE A 1 86 ? -3.881 -16.823 -3.264 1 96.79 86 ILE A C 1
ATOM 731 O O . ILE A 1 86 ? -4.114 -16.247 -4.33 1 96.79 86 ILE A O 1
ATOM 735 N N . LEU A 1 87 ? -4.055 -16.224 -2.031 1 95.58 87 LEU A N 1
ATOM 736 C CA . LEU A 1 87 ? -4.615 -14.884 -1.894 1 95.58 87 LEU A CA 1
ATOM 737 C C . LEU A 1 87 ? -3.848 -14.079 -0.85 1 95.58 87 LEU A C 1
ATOM 739 O O . LEU A 1 87 ? -3.278 -14.648 0.083 1 95.58 87 LEU A O 1
ATOM 743 N N . ASP A 1 88 ? -3.877 -12.806 -1.044 1 96.81 88 ASP A N 1
ATOM 744 C CA . ASP A 1 88 ? -3.339 -11.922 -0.014 1 96.81 88 ASP A CA 1
ATOM 745 C C . ASP A 1 88 ? -4.192 -11.973 1.252 1 96.81 88 ASP A C 1
ATOM 747 O O . ASP A 1 88 ? -5.416 -11.845 1.187 1 96.81 88 ASP A O 1
ATOM 751 N N . GLN A 1 89 ? -3.562 -12.172 2.39 1 98.14 89 GLN A N 1
ATOM 752 C CA . GLN A 1 89 ? -4.304 -12.171 3.647 1 98.14 89 GLN A CA 1
ATOM 753 C C . GLN A 1 89 ? -4.052 -10.888 4.433 1 98.14 89 GLN A C 1
ATOM 755 O O . GLN A 1 89 ? -4.987 -10.283 4.962 1 98.14 89 GLN A O 1
ATOM 760 N N . ALA A 1 90 ? -2.801 -10.545 4.582 1 98.76 90 ALA A N 1
ATOM 761 C CA . ALA A 1 90 ? -2.457 -9.378 5.39 1 98.76 90 ALA A CA 1
ATOM 762 C C . ALA A 1 90 ? -1.031 -8.916 5.107 1 98.76 90 ALA A C 1
ATOM 764 O O . ALA A 1 90 ? -0.25 -9.638 4.482 1 98.76 90 ALA A O 1
ATOM 765 N N . ALA A 1 91 ? -0.764 -7.774 5.559 1 98.81 91 ALA A N 1
ATOM 766 C CA . ALA A 1 91 ? 0.597 -7.248 5.519 1 98.81 91 ALA A CA 1
ATOM 767 C C . ALA A 1 91 ? 0.814 -6.203 6.61 1 98.81 91 ALA A C 1
ATOM 769 O O . ALA A 1 91 ? -0.097 -5.436 6.933 1 98.81 91 ALA A O 1
ATOM 770 N N . HIS A 1 92 ? 1.922 -6.245 7.161 1 98.83 92 HIS A N 1
ATOM 771 C CA . HIS A 1 92 ? 2.38 -5.237 8.11 1 98.83 92 HIS A CA 1
ATOM 772 C C . HIS A 1 92 ? 3.619 -4.515 7.592 1 98.83 92 HIS A C 1
ATOM 774 O O . HIS A 1 92 ? 4.67 -5.133 7.404 1 98.83 92 HIS A O 1
ATOM 780 N N . ILE A 1 93 ? 3.496 -3.258 7.363 1 98.84 93 ILE A N 1
ATOM 781 C CA . ILE A 1 93 ? 4.634 -2.479 6.885 1 98.84 93 ILE A CA 1
ATOM 782 C C . ILE A 1 93 ? 5.083 -1.503 7.971 1 98.84 93 ILE A C 1
ATOM 784 O O . ILE A 1 93 ? 4.253 -0.864 8.622 1 98.84 93 ILE A O 1
ATOM 788 N N . THR A 1 94 ? 6.342 -1.441 8.167 1 98.85 94 THR A N 1
ATOM 789 C CA . THR A 1 94 ? 6.982 -0.478 9.057 1 98.85 94 THR A CA 1
ATOM 790 C C . THR A 1 94 ? 7.945 0.417 8.283 1 98.85 94 THR A C 1
ATOM 792 O O . THR A 1 94 ? 8.844 -0.075 7.597 1 98.85 94 THR A O 1
ATOM 795 N N . TYR A 1 95 ? 7.709 1.647 8.421 1 98.55 95 TYR A N 1
ATOM 796 C CA . TYR A 1 95 ? 8.6 2.625 7.806 1 98.55 95 TYR A CA 1
ATOM 797 C C . TYR A 1 95 ? 9.719 3.02 8.763 1 98.55 95 TYR A C 1
ATOM 799 O O . TYR A 1 95 ? 9.459 3.527 9.856 1 98.55 95 TYR A O 1
ATOM 807 N N . LEU A 1 96 ? 10.922 2.858 8.331 1 98.31 96 LEU A N 1
ATOM 808 C CA . LEU A 1 96 ? 12.062 3.031 9.224 1 98.31 96 LEU A CA 1
ATOM 809 C C . LEU A 1 96 ? 12.812 4.32 8.905 1 98.31 96 LEU A C 1
ATOM 811 O O . LEU A 1 96 ? 13.318 4.988 9.809 1 98.31 96 LEU A O 1
ATOM 815 N N . LYS A 1 97 ? 12.895 4.646 7.606 1 96.89 97 LYS A N 1
ATOM 816 C CA . LYS A 1 97 ? 13.573 5.84 7.11 1 96.89 97 LYS A CA 1
ATOM 817 C C . LYS A 1 97 ? 12.866 6.403 5.88 1 96.89 97 LYS A C 1
ATOM 819 O O . LYS A 1 97 ? 12.179 5.671 5.164 1 96.89 97 LYS A O 1
ATOM 824 N N . PRO A 1 98 ? 13.062 7.72 5.684 1 95.72 98 PRO A N 1
ATOM 825 C CA . PRO A 1 98 ? 12.534 8.288 4.441 1 95.72 98 PRO A CA 1
ATOM 826 C C . PRO A 1 98 ? 13.109 7.619 3.195 1 95.72 98 PRO A C 1
ATOM 828 O O . PRO A 1 98 ? 14.303 7.309 3.152 1 95.72 98 PRO A O 1
ATOM 831 N N . GLY A 1 99 ? 12.211 7.303 2.288 1 94.89 99 GLY A N 1
ATOM 832 C CA . GLY A 1 99 ? 12.667 6.766 1.016 1 94.89 99 GLY A CA 1
ATOM 833 C C . GLY A 1 99 ? 13.135 7.838 0.049 1 94.89 99 GLY A C 1
ATOM 834 O O . GLY A 1 99 ? 12.349 8.693 -0.365 1 94.89 99 GLY A O 1
ATOM 835 N N . LEU A 1 100 ? 14.407 7.83 -0.282 1 96.79 100 LEU A N 1
ATOM 836 C CA . LEU A 1 100 ? 14.992 8.766 -1.236 1 96.79 100 LEU A CA 1
ATOM 837 C C . LEU A 1 100 ? 15.706 8.022 -2.36 1 96.79 100 LEU A C 1
ATOM 839 O O . LEU A 1 100 ? 16.077 6.857 -2.201 1 96.79 100 LEU A O 1
ATOM 843 N N . GLY A 1 101 ? 15.852 8.717 -3.451 1 97.44 101 GLY A N 1
ATOM 844 C CA . GLY A 1 101 ? 16.572 8.113 -4.561 1 97.44 101 GLY A CA 1
ATOM 845 C C . GLY A 1 101 ? 15.888 6.877 -5.114 1 97.44 101 GLY A C 1
ATOM 846 O O . GLY A 1 101 ? 14.667 6.858 -5.278 1 97.44 101 GLY A O 1
ATOM 847 N N . THR A 1 102 ? 16.66 5.918 -5.464 1 98.64 102 THR A N 1
ATOM 848 C CA . THR A 1 102 ? 16.115 4.659 -5.959 1 98.64 102 THR A CA 1
ATOM 849 C C . THR A 1 102 ? 16.036 3.626 -4.838 1 98.64 102 THR A C 1
ATOM 851 O O . THR A 1 102 ? 16.981 3.47 -4.063 1 98.64 102 THR A O 1
ATOM 854 N N . VAL A 1 103 ? 14.882 2.942 -4.754 1 98.86 103 VAL A N 1
ATOM 855 C CA . VAL A 1 103 ? 14.703 1.901 -3.747 1 98.86 103 VAL A CA 1
ATOM 856 C C . VAL A 1 103 ? 14.468 0.556 -4.43 1 98.86 103 VAL A C 1
ATOM 858 O O . VAL A 1 103 ? 14.077 0.506 -5.598 1 98.86 103 VAL A O 1
ATOM 861 N N . TYR A 1 104 ? 14.738 -0.533 -3.646 1 98.89 104 TYR A N 1
ATOM 862 C CA . TYR A 1 104 ? 14.734 -1.88 -4.205 1 98.89 104 TYR A CA 1
ATOM 863 C C . TYR A 1 104 ? 14.053 -2.861 -3.258 1 98.89 104 TYR A C 1
ATOM 865 O O . TYR A 1 104 ? 14.12 -2.703 -2.037 1 98.89 104 TYR A O 1
ATOM 873 N N . ALA A 1 105 ? 13.465 -3.818 -3.812 1 98.88 105 ALA A N 1
ATOM 874 C CA . ALA A 1 105 ? 12.951 -4.984 -3.1 1 98.88 105 ALA A CA 1
ATOM 875 C C . ALA A 1 105 ? 13.287 -6.273 -3.844 1 98.88 105 ALA A C 1
ATOM 877 O O . ALA A 1 105 ? 13.225 -6.322 -5.075 1 98.88 105 ALA A O 1
ATOM 878 N N . HIS A 1 106 ? 13.666 -7.252 -3.069 1 98.65 106 HIS A N 1
ATOM 879 C CA . HIS A 1 106 ? 14.022 -8.563 -3.599 1 98.65 106 HIS A CA 1
ATOM 880 C C . HIS A 1 106 ? 13.148 -9.657 -2.997 1 98.65 106 HIS A C 1
ATOM 882 O O . HIS A 1 106 ? 12.941 -9.694 -1.782 1 98.65 106 HIS A O 1
ATOM 888 N N . PHE A 1 107 ? 12.691 -10.492 -3.826 1 98.83 107 PHE A N 1
ATOM 889 C CA . PHE A 1 107 ? 11.858 -11.618 -3.422 1 98.83 107 PHE A CA 1
ATOM 890 C C . PHE A 1 107 ? 12.536 -12.941 -3.756 1 98.83 107 PHE A C 1
ATOM 892 O O . PHE A 1 107 ? 13.01 -13.136 -4.878 1 98.83 107 PHE A O 1
ATOM 899 N N . GLN A 1 108 ? 12.528 -13.756 -2.762 1 98.47 108 GLN A N 1
ATOM 900 C CA . GLN A 1 108 ? 13.148 -15.064 -2.945 1 98.47 108 GLN A CA 1
ATOM 901 C C . GLN A 1 108 ? 12.33 -16.16 -2.268 1 98.47 108 GLN A C 1
ATOM 903 O O . GLN A 1 108 ? 11.854 -15.982 -1.145 1 98.47 108 GLN A O 1
ATOM 908 N N . LEU A 1 109 ? 12.154 -17.226 -2.997 1 98.32 109 LEU A N 1
ATOM 909 C CA . LEU A 1 109 ? 11.552 -18.436 -2.447 1 98.32 109 LEU A CA 1
ATOM 910 C C . LEU A 1 109 ? 12.517 -19.613 -2.539 1 98.32 109 LEU A C 1
ATOM 912 O O . LEU A 1 109 ? 13.075 -19.882 -3.605 1 98.32 109 LEU A O 1
ATOM 916 N N . ASN A 1 110 ? 12.717 -20.221 -1.419 1 97.33 110 ASN A N 1
ATOM 917 C CA . ASN A 1 110 ? 13.579 -21.399 -1.437 1 97.33 110 ASN A CA 1
ATOM 918 C C . ASN A 1 110 ? 12.774 -22.684 -1.268 1 97.33 110 ASN A C 1
ATOM 920 O O . ASN A 1 110 ? 11.557 -22.64 -1.082 1 97.33 110 ASN A O 1
ATOM 924 N N . ASP A 1 111 ? 13.461 -23.758 -1.28 1 97.26 111 ASP A N 1
ATOM 925 C CA . ASP A 1 111 ? 12.815 -25.066 -1.231 1 97.26 111 ASP A CA 1
ATOM 926 C C . ASP A 1 111 ? 12.145 -25.298 0.121 1 97.26 111 ASP A C 1
ATOM 928 O O . ASP A 1 111 ? 11.094 -25.937 0.198 1 97.26 111 ASP A O 1
ATOM 932 N N . ASP A 1 112 ? 12.749 -24.834 1.119 1 97.72 112 ASP A N 1
ATOM 933 C CA . ASP A 1 112 ? 12.198 -25.027 2.457 1 97.72 112 ASP A CA 1
ATOM 934 C C . ASP A 1 112 ? 10.807 -24.407 2.573 1 97.72 112 ASP A C 1
ATOM 936 O O . ASP A 1 112 ? 9.889 -25.026 3.116 1 97.72 112 ASP A O 1
ATOM 940 N N . VAL A 1 113 ? 10.665 -23.22 2.022 1 97.76 113 VAL A N 1
ATOM 941 C CA . VAL A 1 113 ? 9.383 -22.524 2.056 1 97.76 113 VAL A CA 1
ATOM 942 C C . VAL A 1 113 ? 8.35 -23.3 1.243 1 97.76 113 VAL A C 1
ATOM 944 O O . VAL A 1 113 ? 7.225 -23.516 1.7 1 97.76 113 VAL A O 1
ATOM 947 N N . LEU A 1 114 ? 8.705 -23.762 0.087 1 97.74 114 LEU A N 1
ATOM 948 C CA . LEU A 1 114 ? 7.791 -24.478 -0.796 1 97.74 114 LEU A CA 1
ATOM 949 C C . LEU A 1 114 ? 7.391 -25.82 -0.193 1 97.74 114 LEU A C 1
ATOM 951 O O . LEU A 1 114 ? 6.233 -26.231 -0.295 1 97.74 114 LEU A O 1
ATOM 955 N N . ASP A 1 115 ? 8.344 -26.45 0.444 1 97.47 115 ASP A N 1
ATOM 956 C CA . ASP A 1 115 ? 8.052 -27.715 1.112 1 97.47 115 ASP A CA 1
ATOM 957 C C . ASP A 1 115 ? 7.072 -27.512 2.266 1 97.47 115 ASP A C 1
ATOM 959 O O . ASP A 1 115 ? 6.149 -28.308 2.45 1 97.47 115 ASP A O 1
ATOM 963 N N . GLN A 1 116 ? 7.307 -26.491 3.012 1 97.47 116 GLN A N 1
ATOM 964 C CA . GLN A 1 116 ? 6.392 -26.16 4.099 1 97.47 116 GLN A CA 1
ATOM 965 C C . GLN A 1 116 ? 4.972 -25.954 3.579 1 97.47 116 GLN A C 1
ATOM 967 O O . GLN A 1 116 ? 4.01 -26.445 4.174 1 97.47 116 GLN A O 1
ATOM 972 N N . VAL A 1 117 ? 4.842 -25.24 2.496 1 97.84 117 VAL A N 1
ATOM 973 C CA . VAL A 1 117 ? 3.534 -24.987 1.9 1 97.84 117 VAL A CA 1
ATOM 974 C C . VAL A 1 117 ? 2.874 -26.31 1.52 1 97.84 117 VAL A C 1
ATOM 976 O O . VAL A 1 117 ? 1.71 -26.549 1.853 1 97.84 117 VAL A O 1
ATOM 979 N N . ARG A 1 118 ? 3.612 -27.171 0.89 1 96.73 118 ARG A N 1
ATOM 980 C CA . ARG A 1 118 ? 3.067 -28.443 0.427 1 96.73 118 ARG A CA 1
ATOM 981 C C . ARG A 1 118 ? 2.631 -29.312 1.602 1 96.73 118 ARG A C 1
ATOM 983 O O . ARG A 1 118 ? 1.545 -29.894 1.581 1 96.73 118 ARG A O 1
ATOM 990 N N . VAL A 1 119 ? 3.425 -29.344 2.625 1 97.32 119 VAL A N 1
ATOM 991 C CA . VAL A 1 119 ? 3.157 -30.188 3.784 1 97.32 119 VAL A CA 1
ATOM 992 C C . VAL A 1 119 ? 1.917 -29.681 4.518 1 97.32 119 VAL A C 1
ATOM 994 O O . VAL A 1 119 ? 1.031 -30.465 4.867 1 97.32 119 VAL A O 1
ATOM 997 N N . HIS A 1 120 ? 1.799 -28.425 4.674 1 97.63 120 HIS A N 1
ATOM 998 C CA . HIS A 1 120 ? 0.743 -27.859 5.507 1 97.63 120 HIS A CA 1
ATOM 999 C C . HIS A 1 120 ? -0.577 -27.785 4.747 1 97.63 120 HIS A C 1
ATOM 1001 O O . HIS A 1 120 ? -1.634 -27.581 5.35 1 97.63 120 HIS A O 1
ATOM 1007 N N . THR A 1 121 ? -0.501 -27.988 3.431 1 96.84 121 THR A N 1
ATOM 1008 C CA . THR A 1 121 ? -1.735 -27.88 2.661 1 96.84 121 THR A CA 1
ATOM 1009 C C . THR A 1 121 ? -2.166 -29.247 2.135 1 96.84 121 THR A C 1
ATOM 1011 O O . THR A 1 121 ? -3.189 -29.362 1.457 1 96.84 121 THR A O 1
ATOM 1014 N N . GLU A 1 122 ? -1.425 -30.226 2.426 1 94.18 122 GLU A N 1
ATOM 1015 C CA . GLU A 1 122 ? -1.641 -31.558 1.87 1 94.18 122 GLU A CA 1
ATOM 1016 C C . GLU A 1 122 ? -3.035 -32.079 2.208 1 94.18 122 GLU A C 1
ATOM 1018 O O . GLU A 1 122 ? -3.657 -32.773 1.401 1 94.18 122 GLU A O 1
ATOM 1023 N N . SER A 1 123 ? -3.568 -31.754 3.367 1 93.9 123 SER A N 1
ATOM 1024 C CA . SER A 1 123 ? -4.866 -32.244 3.819 1 93.9 123 SER A CA 1
ATOM 1025 C C . SER A 1 123 ? -6 -31.369 3.297 1 93.9 123 SER A C 1
ATOM 1027 O O . SER A 1 123 ? -7.169 -31.608 3.606 1 93.9 123 SER A O 1
ATOM 1029 N N . GLY A 1 124 ? -5.706 -30.286 2.63 1 93.24 124 GLY A N 1
ATOM 1030 C CA . GLY A 1 124 ? -6.727 -29.385 2.119 1 93.24 124 GLY A CA 1
ATOM 1031 C C . GLY A 1 124 ? -7.023 -28.227 3.053 1 93.24 124 GLY A C 1
ATOM 1032 O O . GLY A 1 124 ? -7.862 -27.376 2.749 1 93.24 124 GLY A O 1
ATOM 1033 N N . GLU A 1 125 ? -6.341 -28.229 4.146 1 95.19 125 GLU A N 1
ATOM 1034 C CA . GLU A 1 125 ? -6.53 -27.137 5.096 1 95.19 125 GLU A CA 1
ATOM 1035 C C . GLU A 1 125 ? -5.826 -25.867 4.625 1 95.19 125 GLU A C 1
ATOM 1037 O O . GLU A 1 125 ? -4.875 -25.933 3.842 1 95.19 125 GLU A O 1
ATOM 1042 N N . LYS A 1 126 ? -6.335 -24.795 5.089 1 96.67 126 LYS A N 1
ATOM 1043 C CA . LYS A 1 126 ? -5.684 -23.529 4.761 1 96.67 126 LYS A CA 1
ATOM 1044 C C . LYS A 1 126 ? -4.363 -23.38 5.51 1 96.67 126 LYS A C 1
ATOM 1046 O O . LYS A 1 126 ? -4.213 -23.89 6.623 1 96.67 126 LYS A O 1
ATOM 1051 N N . TYR A 1 127 ? -3.45 -22.76 4.891 1 98.18 127 TYR A N 1
ATOM 1052 C CA . TYR A 1 127 ? -2.142 -22.435 5.45 1 98.18 127 TYR A CA 1
ATOM 1053 C C . TYR A 1 127 ? -1.831 -20.952 5.285 1 98.18 127 TYR A C 1
ATOM 1055 O O . TYR A 1 127 ? -1.964 -20.402 4.189 1 98.18 127 TYR A O 1
ATOM 1063 N N . LEU A 1 128 ? -1.486 -20.27 6.405 1 98.61 128 LEU A N 1
ATOM 1064 C CA . LEU A 1 128 ? -1.061 -18.875 6.367 1 98.61 128 LEU A CA 1
ATOM 1065 C C . LEU A 1 128 ? 0.46 -18.769 6.409 1 98.61 128 LEU A C 1
ATOM 1067 O O . LEU A 1 128 ? 1.081 -19.088 7.425 1 98.61 128 LEU A O 1
ATOM 1071 N N . LEU A 1 129 ? 1.029 -18.362 5.319 1 98.63 129 LEU A N 1
ATOM 1072 C CA . LEU A 1 129 ? 2.471 -18.202 5.168 1 98.63 129 LEU A CA 1
ATOM 1073 C C . LEU A 1 129 ? 2.869 -16.734 5.282 1 98.63 129 LEU A C 1
ATOM 1075 O O . LEU A 1 129 ? 2.385 -15.894 4.52 1 98.63 129 LEU A O 1
ATOM 1079 N N . THR A 1 130 ? 3.683 -16.401 6.249 1 98.77 130 THR A N 1
ATOM 1080 C CA . THR A 1 130 ? 4.174 -15.035 6.391 1 98.77 130 THR A CA 1
ATOM 1081 C C . THR A 1 130 ? 5.625 -14.931 5.932 1 98.77 130 THR A C 1
ATOM 1083 O O . THR A 1 130 ? 6.483 -15.687 6.391 1 98.77 130 THR A O 1
ATOM 1086 N N . LEU A 1 131 ? 5.926 -14.042 5.039 1 98.71 131 LEU A N 1
ATOM 1087 C CA . LEU A 1 131 ? 7.262 -13.839 4.491 1 98.71 131 LEU A CA 1
ATOM 1088 C C . LEU A 1 131 ? 7.724 -12.401 4.703 1 98.71 131 LEU A C 1
ATOM 1090 O O . LEU A 1 131 ? 6.94 -11.462 4.542 1 98.71 131 LEU A O 1
ATOM 1094 N N . PRO A 1 132 ? 8.927 -12.252 4.994 1 98.56 132 PRO A N 1
ATOM 1095 C CA . PRO A 1 132 ? 9.487 -10.911 5.172 1 98.56 132 PRO A CA 1
ATOM 1096 C C . PRO A 1 132 ? 9.956 -10.288 3.858 1 98.56 132 PRO A C 1
ATOM 1098 O O . PRO A 1 132 ? 10.413 -11.002 2.962 1 98.56 132 PRO A O 1
ATOM 1101 N N . ILE A 1 133 ? 9.853 -8.994 3.749 1 98.74 133 ILE A N 1
ATOM 1102 C CA . ILE A 1 133 ? 10.373 -8.199 2.642 1 98.74 133 ILE A CA 1
ATOM 1103 C C . ILE A 1 133 ? 11.031 -6.931 3.183 1 98.74 133 ILE A C 1
ATOM 1105 O O . ILE A 1 133 ? 10.473 -6.257 4.052 1 98.74 133 ILE A O 1
ATOM 1109 N N . ASN A 1 134 ? 12.196 -6.648 2.734 1 98.84 134 ASN A N 1
ATOM 1110 C CA . ASN A 1 134 ? 12.825 -5.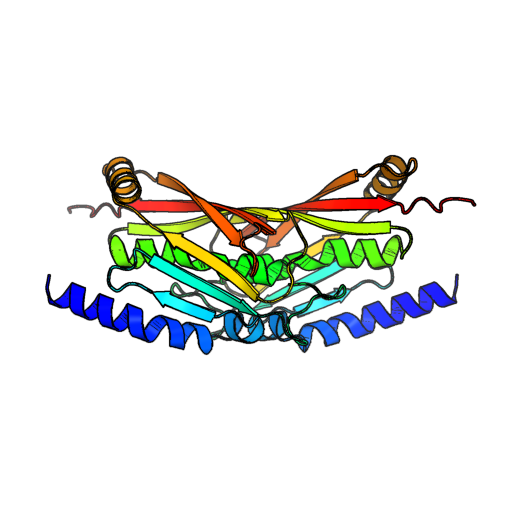358 2.996 1 98.84 134 ASN A CA 1
ATOM 1111 C C . ASN A 1 134 ? 12.891 -4.499 1.736 1 98.84 134 ASN A C 1
ATOM 1113 O O . ASN A 1 134 ? 13.185 -5.004 0.651 1 98.84 134 ASN A O 1
ATOM 1117 N N . ILE A 1 135 ? 12.543 -3.3 1.874 1 98.92 135 ILE A N 1
ATOM 1118 C CA . ILE A 1 135 ? 12.85 -2.298 0.859 1 98.92 135 ILE A CA 1
ATOM 1119 C C . ILE A 1 135 ? 14.127 -1.553 1.24 1 98.92 135 ILE A C 1
ATOM 1121 O O . ILE A 1 135 ? 14.247 -1.043 2.356 1 98.92 135 ILE A O 1
ATOM 1125 N N . VAL A 1 136 ? 15.043 -1.476 0.352 1 98.86 136 VAL A N 1
ATOM 1126 C CA . VAL A 1 136 ? 16.336 -0.877 0.667 1 98.86 136 VAL A CA 1
ATOM 1127 C C . VAL A 1 136 ? 16.616 0.282 -0.287 1 98.86 136 VAL A C 1
ATOM 1129 O O . VAL A 1 136 ? 16.073 0.328 -1.393 1 98.86 136 VAL A O 1
ATOM 1132 N N . ASP A 1 137 ? 17.46 1.199 0.143 1 98.25 137 ASP A N 1
ATOM 1133 C CA . ASP A 1 137 ? 17.888 2.288 -0.731 1 98.25 137 ASP A CA 1
ATOM 1134 C C . ASP A 1 137 ? 19.17 1.922 -1.475 1 98.25 137 ASP A C 1
ATOM 1136 O O . ASP A 1 137 ? 19.595 0.765 -1.461 1 98.25 137 ASP A O 1
ATOM 1140 N N . ASP A 1 138 ? 19.748 2.889 -2.171 1 96.41 138 ASP A N 1
ATOM 1141 C CA . ASP A 1 138 ? 20.9 2.654 -3.036 1 96.41 138 ASP A CA 1
ATOM 1142 C C . ASP A 1 138 ? 22.137 2.292 -2.217 1 96.41 138 ASP A C 1
ATOM 1144 O O . ASP A 1 138 ? 23.123 1.79 -2.761 1 96.41 138 ASP A O 1
ATOM 1148 N N . GLN A 1 139 ? 22.068 2.502 -0.932 1 96.88 139 GLN A N 1
ATOM 1149 C CA . GLN A 1 139 ? 23.179 2.163 -0.048 1 96.88 139 GLN A CA 1
ATOM 1150 C C . GLN A 1 139 ? 22.884 0.892 0.744 1 96.88 139 GLN A C 1
ATOM 1152 O O . GLN A 1 139 ? 23.57 0.592 1.723 1 96.88 139 GLN A O 1
ATOM 1157 N N . SER A 1 140 ? 21.801 0.267 0.473 1 96.72 140 SER A N 1
ATOM 1158 C CA . SER A 1 140 ? 21.391 -1.003 1.063 1 96.72 140 SER A CA 1
ATOM 1159 C C . SER A 1 140 ? 20.874 -0.811 2.485 1 96.72 140 SER A C 1
ATOM 1161 O O . SER A 1 140 ? 20.835 -1.76 3.27 1 96.72 140 SER A O 1
ATOM 1163 N N . ASN A 1 141 ? 20.565 0.452 2.789 1 98.14 141 ASN A N 1
ATOM 1164 C CA . ASN A 1 141 ? 19.857 0.676 4.045 1 98.14 141 ASN A CA 1
ATOM 1165 C C . ASN A 1 141 ? 18.387 0.283 3.938 1 98.14 141 ASN A C 1
ATOM 1167 O O . ASN A 1 141 ? 17.719 0.623 2.96 1 98.14 141 ASN A O 1
ATOM 1171 N N . VAL A 1 142 ? 17.917 -0.44 4.959 1 98.8 142 VAL A N 1
ATOM 1172 C CA . VAL A 1 142 ? 16.501 -0.794 4.977 1 98.8 142 VAL A CA 1
ATOM 1173 C C . VAL A 1 142 ? 15.663 0.442 5.296 1 98.8 142 VAL A C 1
ATOM 1175 O O . VAL A 1 142 ? 15.85 1.075 6.338 1 98.8 142 VAL A O 1
ATOM 1178 N N . ILE A 1 143 ? 14.747 0.776 4.457 1 98.65 143 ILE A N 1
ATOM 1179 C CA . ILE A 1 143 ? 13.929 1.955 4.717 1 98.65 143 ILE A CA 1
ATOM 1180 C C . ILE A 1 143 ? 12.53 1.527 5.155 1 98.65 143 ILE A C 1
ATOM 1182 O O . ILE A 1 143 ? 11.777 2.326 5.716 1 98.65 143 ILE A O 1
ATOM 1186 N N . ALA A 1 144 ? 12.141 0.293 4.864 1 98.86 144 ALA A N 1
ATOM 1187 C CA . ALA A 1 144 ? 10.866 -0.273 5.298 1 98.86 144 ALA A CA 1
ATOM 1188 C C . ALA A 1 144 ? 10.949 -1.793 5.404 1 98.86 144 ALA A C 1
ATOM 1190 O O . ALA A 1 144 ? 11.675 -2.436 4.642 1 98.86 144 ALA A O 1
ATOM 1191 N N . HIS A 1 145 ? 10.237 -2.286 6.327 1 98.89 145 HIS A N 1
ATOM 1192 C CA . HIS A 1 145 ? 10.103 -3.724 6.532 1 98.89 145 HIS A CA 1
ATOM 1193 C C . HIS A 1 145 ? 8.645 -4.161 6.428 1 98.89 145 HIS A C 1
ATOM 1195 O O . HIS A 1 145 ? 7.754 -3.499 6.965 1 98.89 145 HIS A O 1
ATOM 1201 N N . ILE A 1 146 ? 8.416 -5.285 5.746 1 98.87 146 ILE A N 1
ATOM 1202 C CA . ILE A 1 146 ? 7.053 -5.776 5.572 1 98.87 146 ILE A CA 1
ATOM 1203 C C . ILE A 1 146 ? 6.988 -7.258 5.937 1 98.87 146 ILE A C 1
ATOM 1205 O O . ILE A 1 146 ? 7.876 -8.032 5.574 1 98.87 146 ILE A O 1
ATOM 1209 N N . ASP A 1 147 ? 6.043 -7.606 6.659 1 98.85 147 ASP A N 1
ATOM 1210 C CA . ASP A 1 147 ? 5.614 -8.994 6.807 1 98.85 147 ASP A CA 1
ATOM 1211 C C . ASP A 1 147 ? 4.336 -9.26 6.015 1 98.85 147 ASP A C 1
ATOM 1213 O O . ASP A 1 147 ? 3.277 -8.715 6.333 1 98.85 147 ASP A O 1
ATOM 1217 N N . LYS A 1 148 ? 4.463 -10.009 5.019 1 98.76 148 LYS A N 1
ATOM 1218 C CA . LYS A 1 148 ? 3.343 -10.318 4.136 1 98.76 148 LYS A CA 1
ATOM 1219 C C . LYS A 1 148 ? 2.773 -11.702 4.433 1 98.76 148 LYS A C 1
ATOM 1221 O O . LYS A 1 148 ? 3.506 -12.693 4.437 1 98.76 148 LYS A O 1
ATOM 1226 N N . THR A 1 149 ? 1.508 -11.743 4.707 1 98.84 149 THR A N 1
ATOM 1227 C CA . THR A 1 149 ? 0.832 -13.006 4.978 1 98.84 149 THR A CA 1
ATOM 1228 C C . THR A 1 149 ? -0.035 -13.421 3.792 1 98.84 149 THR A C 1
ATOM 1230 O O . THR A 1 149 ? -0.898 -12.66 3.352 1 98.84 149 THR A O 1
ATOM 1233 N N . ILE A 1 150 ? 0.216 -14.59 3.369 1 98.32 150 ILE A N 1
ATOM 1234 C CA . ILE A 1 150 ? -0.455 -15.136 2.194 1 98.32 150 ILE A CA 1
ATOM 1235 C C . ILE A 1 150 ? -1.307 -16.337 2.598 1 98.32 150 ILE A C 1
ATOM 1237 O O . ILE A 1 150 ? -0.855 -17.199 3.356 1 98.32 150 ILE A O 1
ATOM 1241 N N . TYR A 1 151 ? -2.491 -16.364 2.116 1 97.96 151 TYR A N 1
ATOM 1242 C CA . TYR A 1 151 ? -3.41 -17.488 2.252 1 97.96 151 TYR A CA 1
ATOM 1243 C C . TYR A 1 151 ? -3.174 -18.522 1.158 1 97.96 151 TYR A C 1
ATOM 1245 O O . TYR A 1 151 ? -3.156 -18.186 -0.029 1 97.96 151 TYR A O 1
ATOM 1253 N N . ILE A 1 152 ? -2.971 -19.778 1.557 1 98.14 152 ILE A N 1
ATOM 1254 C CA . ILE A 1 152 ? -2.736 -20.843 0.588 1 98.14 152 ILE A CA 1
ATOM 1255 C C . ILE A 1 152 ? -3.596 -22.056 0.934 1 98.14 152 ILE A C 1
ATOM 1257 O O . ILE A 1 152 ? -3.621 -22.499 2.085 1 98.14 152 ILE A O 1
ATOM 1261 N N . ARG A 1 153 ? -4.243 -22.521 -0.069 1 97.52 153 ARG A N 1
ATOM 1262 C CA . ARG A 1 153 ? -5.047 -23.724 0.118 1 97.52 153 ARG A CA 1
ATOM 1263 C C . ARG A 1 153 ? -5.021 -24.6 -1.13 1 97.52 153 ARG A C 1
ATOM 1265 O O . ARG A 1 153 ? -5.212 -24.108 -2.244 1 97.52 153 ARG A O 1
ATOM 1272 N N . GLN A 1 154 ? -4.748 -25.861 -0.911 1 95.47 154 GLN A N 1
ATOM 1273 C CA . GLN A 1 154 ? -4.815 -26.797 -2.028 1 95.47 154 GLN A CA 1
ATOM 1274 C C . GLN A 1 154 ? -6.259 -27.178 -2.34 1 95.47 154 GLN A C 1
ATOM 1276 O O . GLN A 1 154 ? -7.018 -27.546 -1.44 1 95.47 154 GLN A O 1
ATOM 1281 N N . ARG A 1 155 ? -6.577 -27.057 -3.612 1 89.02 155 ARG A N 1
ATOM 1282 C CA . ARG A 1 155 ? -7.929 -27.408 -4.034 1 89.02 155 ARG A CA 1
ATOM 1283 C C . ARG A 1 155 ? -8.162 -28.912 -3.931 1 89.02 155 ARG A C 1
ATOM 1285 O O . ARG A 1 155 ? -7.301 -29.707 -4.314 1 89.02 155 ARG A O 1
ATOM 1292 N N . GLN A 1 156 ? -9.047 -29.368 -3.063 1 77.76 156 GLN A N 1
ATOM 1293 C CA . GLN A 1 156 ? -9.351 -30.789 -2.934 1 77.76 156 GLN A CA 1
ATOM 1294 C C . GLN A 1 156 ? -10.244 -31.267 -4.075 1 77.76 156 GLN A C 1
ATOM 1296 O O . GLN A 1 156 ? -11.224 -30.604 -4.423 1 77.76 156 GLN A O 1
ATOM 1301 N N . CYS A 1 157 ? -9.661 -31.92 -5.083 1 62.5 157 CYS A N 1
ATOM 1302 C CA . CYS A 1 157 ? -10.472 -32.564 -6.11 1 62.5 157 CYS A CA 1
ATOM 1303 C C . CYS A 1 157 ? -11.472 -33.532 -5.489 1 62.5 157 CYS A C 1
ATOM 1305 O O . CYS A 1 157 ? -11.103 -34.364 -4.658 1 62.5 157 CYS A O 1
ATOM 1307 N N . LYS A 1 158 ? -12.722 -32.997 -5.218 1 51.32 158 LYS A N 1
ATOM 1308 C CA . LYS A 1 158 ? -13.735 -33.981 -4.846 1 51.32 158 LYS A CA 1
ATOM 1309 C C . LYS A 1 158 ? -13.691 -35.193 -5.772 1 51.32 158 LYS A C 1
ATOM 1311 O O . LYS A 1 158 ? -13.832 -35.057 -6.989 1 51.32 158 LYS A O 1
ATOM 1316 N N . VAL A 1 159 ? -12.845 -36.161 -5.63 1 48.44 159 VAL A N 1
ATOM 1317 C CA . VAL A 1 159 ? -13.132 -37.428 -6.294 1 48.44 159 VAL A CA 1
ATOM 1318 C C . VAL A 1 159 ? -14.623 -37.74 -6.191 1 48.44 159 VAL A C 1
ATOM 1320 O O . VAL A 1 159 ? -15.172 -37.824 -5.09 1 48.44 159 VAL A O 1
ATOM 1323 N N . LYS A 1 160 ? -15.323 -37.315 -7.317 1 41.86 160 LYS A N 1
ATOM 1324 C CA . LYS A 1 160 ? -16.533 -38.119 -7.46 1 41.86 160 LYS A CA 1
ATOM 1325 C C . LYS A 1 160 ? -16.194 -39.599 -7.613 1 41.86 160 LYS A C 1
ATOM 1327 O O . LYS A 1 160 ? -15.252 -39.955 -8.324 1 41.86 160 LYS A O 1
ATOM 1332 N N . MET B 1 1 ? -6.476 34.233 12.255 1 69.2 1 MET B N 1
ATOM 1333 C CA . MET B 1 1 ? -7.486 33.182 12.321 1 69.2 1 MET B CA 1
ATOM 1334 C C . MET B 1 1 ? -8.25 33.077 11.005 1 69.2 1 MET B C 1
ATOM 1336 O O . MET B 1 1 ? -8.375 31.989 10.44 1 69.2 1 MET B O 1
ATOM 1340 N N . ARG B 1 2 ? -8.673 34.215 10.465 1 76.92 2 ARG B N 1
ATOM 1341 C CA . ARG B 1 2 ? -9.435 34.247 9.221 1 76.92 2 ARG B CA 1
ATOM 1342 C C . ARG B 1 2 ? -8.585 33.776 8.046 1 76.92 2 ARG B C 1
ATOM 1344 O O . ARG B 1 2 ? -9.054 33.012 7.2 1 76.92 2 ARG B O 1
ATOM 1351 N N . ARG B 1 3 ? -7.323 34.141 8.047 1 82.76 3 ARG B N 1
ATOM 1352 C CA . ARG B 1 3 ? -6.437 33.781 6.945 1 82.76 3 ARG B CA 1
ATOM 1353 C C . ARG B 1 3 ? -6.189 32.277 6.911 1 82.76 3 ARG B C 1
ATOM 1355 O O . ARG B 1 3 ? -6.183 31.667 5.839 1 82.76 3 ARG B O 1
ATOM 1362 N N . LYS B 1 4 ? -6.042 31.758 8.011 1 83.56 4 LYS B N 1
ATOM 1363 C CA . LYS B 1 4 ? -5.825 30.317 8.108 1 83.56 4 LYS B CA 1
ATOM 1364 C C . LYS B 1 4 ? -7.05 29.543 7.63 1 83.56 4 LYS B C 1
ATOM 1366 O O . LYS B 1 4 ? -6.922 28.55 6.91 1 83.56 4 LYS B O 1
ATOM 1371 N N . ILE B 1 5 ? -8.17 30.022 7.971 1 86.26 5 ILE B N 1
ATOM 1372 C CA . ILE B 1 5 ? -9.421 29.365 7.609 1 86.26 5 ILE B CA 1
ATOM 1373 C C . ILE B 1 5 ? -9.612 29.419 6.095 1 86.26 5 ILE B C 1
ATOM 1375 O O . ILE B 1 5 ? -9.98 28.419 5.473 1 86.26 5 ILE B O 1
ATOM 1379 N N . THR B 1 6 ? -9.342 30.572 5.566 1 90 6 THR B N 1
ATOM 1380 C CA . THR B 1 6 ? -9.476 30.731 4.122 1 90 6 THR B CA 1
ATOM 1381 C C . THR B 1 6 ? -8.494 29.825 3.385 1 90 6 THR B C 1
ATOM 1383 O O . THR B 1 6 ? -8.839 29.228 2.363 1 90 6 THR B O 1
ATOM 1386 N N . ALA B 1 7 ? -7.332 29.779 3.867 1 92.25 7 ALA B N 1
ATOM 1387 C CA . ALA B 1 7 ? -6.317 28.924 3.257 1 92.25 7 ALA B CA 1
ATOM 1388 C C . ALA B 1 7 ? -6.727 27.456 3.319 1 92.25 7 ALA B C 1
ATOM 1390 O O . ALA B 1 7 ? -6.575 26.72 2.341 1 92.25 7 ALA B O 1
ATOM 1391 N N . MET B 1 8 ? -7.235 27.06 4.402 1 92.16 8 MET B N 1
ATOM 1392 C CA . MET B 1 8 ? -7.68 25.681 4.581 1 92.16 8 MET B CA 1
ATOM 1393 C C . MET B 1 8 ? -8.832 25.354 3.637 1 92.16 8 MET B C 1
ATOM 1395 O O . MET B 1 8 ? -8.884 24.262 3.068 1 92.16 8 MET B O 1
ATOM 1399 N N . TYR B 1 9 ? -9.686 26.315 3.501 1 93.24 9 TYR B N 1
ATOM 1400 C CA . TYR B 1 9 ? -10.805 26.163 2.577 1 93.24 9 TYR B CA 1
ATOM 1401 C C . TYR B 1 9 ? -10.31 25.945 1.152 1 93.24 9 TYR B C 1
ATOM 1403 O O . TYR B 1 9 ? -10.76 25.025 0.466 1 93.24 9 TYR B O 1
ATOM 1411 N N . MET B 1 10 ? -9.472 26.795 0.754 1 94.82 10 MET B N 1
ATOM 1412 C CA . MET B 1 10 ? -8.934 26.705 -0.601 1 94.82 10 MET B CA 1
ATOM 1413 C C . MET B 1 10 ? -8.211 25.379 -0.813 1 94.82 10 MET B C 1
ATOM 1415 O O . MET B 1 10 ? -8.357 24.749 -1.862 1 94.82 10 MET B O 1
ATOM 1419 N N . ARG B 1 11 ? -7.466 24.996 0.134 1 95.57 11 ARG B N 1
ATOM 1420 C CA . ARG B 1 11 ? -6.755 23.725 0.032 1 95.57 11 ARG B CA 1
ATOM 1421 C C . ARG B 1 11 ? -7.731 22.557 -0.061 1 95.57 11 ARG B C 1
ATOM 1423 O O . ARG B 1 11 ? -7.528 21.633 -0.851 1 95.57 11 ARG B O 1
ATOM 1430 N N . ALA B 1 12 ? -8.729 22.576 0.766 1 97.19 12 ALA B N 1
ATOM 1431 C CA . ALA B 1 12 ? -9.735 21.517 0.751 1 97.19 12 ALA B CA 1
ATOM 1432 C C . ALA B 1 12 ? -10.377 21.39 -0.628 1 97.19 12 ALA B C 1
ATOM 1434 O O . ALA B 1 12 ? -10.775 20.296 -1.036 1 97.19 12 ALA B O 1
ATOM 1435 N N . LYS B 1 13 ? -10.45 22.493 -1.394 1 96.92 13 LYS B N 1
ATOM 1436 C CA . LYS B 1 13 ? -11.072 22.503 -2.715 1 96.92 13 LYS B CA 1
ATOM 1437 C C . LYS B 1 13 ? -10.088 22.047 -3.789 1 96.92 13 LYS B C 1
ATOM 1439 O O . LYS B 1 13 ? -10.479 21.396 -4.76 1 96.92 13 LYS B O 1
ATOM 1444 N N . ILE B 1 14 ? -8.854 22.297 -3.612 1 97.67 14 ILE B N 1
ATOM 1445 C CA . ILE B 1 14 ? -7.859 22.106 -4.661 1 97.67 14 ILE B CA 1
ATOM 1446 C C . ILE B 1 14 ? -7.27 20.7 -4.564 1 97.67 14 ILE B C 1
ATOM 1448 O O . ILE B 1 14 ? -6.936 20.089 -5.581 1 97.67 14 ILE B O 1
ATOM 1452 N N . ILE B 1 15 ? -7.153 20.142 -3.397 1 97.56 15 ILE B N 1
ATOM 1453 C CA . ILE B 1 15 ? -6.426 18.905 -3.134 1 97.56 15 ILE B CA 1
ATOM 1454 C C . ILE B 1 15 ? -7.065 17.756 -3.912 1 97.56 15 ILE B C 1
ATOM 1456 O O . ILE B 1 15 ? -6.364 16.952 -4.531 1 97.56 15 ILE B O 1
ATOM 1460 N N . PRO B 1 16 ? -8.388 17.664 -3.982 1 98.22 16 PRO B N 1
ATOM 1461 C CA . PRO B 1 16 ? -8.981 16.582 -4.773 1 98.22 16 PRO B CA 1
ATOM 1462 C C . PRO B 1 16 ? -8.531 16.603 -6.232 1 98.22 16 PRO B C 1
ATOM 1464 O O . PRO B 1 16 ? -8.284 15.547 -6.821 1 98.22 16 PRO B O 1
ATOM 1467 N N . TYR B 1 17 ? -8.326 17.74 -6.791 1 97.28 17 TYR B N 1
ATOM 1468 C CA . TYR B 1 17 ? -7.882 17.86 -8.176 1 97.28 17 TYR B CA 1
ATOM 1469 C C . TYR B 1 17 ? -6.406 17.506 -8.308 1 97.28 17 TYR B C 1
ATOM 1471 O O . TYR B 1 17 ? -5.997 16.876 -9.286 1 97.28 17 TYR B O 1
ATOM 1479 N N . LEU B 1 18 ? -5.656 17.914 -7.352 1 96.93 18 LEU B N 1
ATOM 1480 C CA . LEU B 1 18 ? -4.234 17.587 -7.364 1 96.93 18 LEU B CA 1
ATOM 1481 C C . LEU B 1 18 ? -4.023 16.077 -7.313 1 96.93 18 LEU B C 1
ATOM 1483 O O . LEU B 1 18 ? -3.201 15.536 -8.056 1 96.93 18 LEU B O 1
ATOM 1487 N N . PHE B 1 19 ? -4.822 15.399 -6.475 1 97.82 19 PHE B N 1
ATOM 1488 C CA . PHE B 1 19 ? -4.707 13.949 -6.366 1 97.82 19 PHE B CA 1
ATOM 1489 C C . PHE B 1 19 ? -5.147 13.272 -7.658 1 97.82 19 PHE B C 1
ATOM 1491 O O . PHE B 1 19 ? -4.591 12.243 -8.047 1 97.82 19 PHE B O 1
ATOM 1498 N N . ARG B 1 20 ? -6.139 13.834 -8.272 1 96.28 20 ARG B N 1
ATOM 1499 C CA . ARG B 1 20 ? -6.655 13.27 -9.515 1 96.28 20 ARG B CA 1
ATOM 1500 C C . ARG B 1 20 ? -5.591 13.289 -10.608 1 96.28 20 ARG B C 1
ATOM 1502 O O . ARG B 1 20 ? -5.545 12.393 -11.453 1 96.28 20 ARG B O 1
ATOM 1509 N N . LEU B 1 21 ? -4.731 14.264 -10.607 1 96.68 21 LEU B N 1
ATOM 1510 C CA . LEU B 1 21 ? -3.715 14.428 -11.642 1 96.68 21 LEU B CA 1
ATOM 1511 C C . LEU B 1 21 ? -2.407 13.763 -11.229 1 96.68 21 LEU B C 1
ATOM 1513 O O . LEU B 1 21 ? -1.514 13.572 -12.058 1 96.68 21 LEU B O 1
ATOM 1517 N N . TRP B 1 22 ? -2.332 13.446 -9.957 1 97.88 22 TRP B N 1
ATOM 1518 C CA . TRP B 1 22 ? -1.135 12.807 -9.421 1 97.88 22 TRP B CA 1
ATOM 1519 C C . TRP B 1 22 ? -1.014 11.371 -9.919 1 97.88 22 TRP B C 1
ATOM 1521 O O . TRP B 1 22 ? -1.855 10.526 -9.604 1 97.88 22 TRP B O 1
ATOM 1531 N N . PRO B 1 23 ? 0.024 11.02 -10.639 1 98.02 23 PRO B N 1
ATOM 1532 C CA . PRO B 1 23 ? 0.092 9.764 -11.391 1 98.02 23 PRO B CA 1
ATOM 1533 C C . PRO B 1 23 ? -0.095 8.535 -10.505 1 98.02 23 PRO B C 1
ATOM 1535 O O . PRO B 1 23 ? -0.801 7.597 -10.885 1 98.02 23 PRO B O 1
ATOM 1538 N N . PRO B 1 24 ? 0.475 8.529 -9.293 1 97.93 24 PRO B N 1
ATOM 1539 C CA . PRO B 1 24 ? 0.251 7.346 -8.458 1 97.93 24 PRO B CA 1
ATOM 1540 C C . PRO B 1 24 ? -1.228 7.099 -8.169 1 97.93 24 PRO B C 1
ATOM 1542 O O . PRO B 1 24 ? -1.645 5.949 -8.007 1 97.93 24 PRO B O 1
ATOM 1545 N N . PHE B 1 25 ? -2.036 8.162 -8.069 1 98.22 25 PHE B N 1
ATOM 1546 C CA . PHE B 1 25 ? -3.469 8.018 -7.845 1 98.22 25 PHE B CA 1
ATOM 1547 C C . PHE B 1 25 ? -4.205 7.811 -9.164 1 98.22 25 PHE B C 1
ATOM 1549 O O . PHE B 1 25 ? -5.069 6.939 -9.268 1 98.22 25 PHE B O 1
ATOM 1556 N N . TRP B 1 26 ? -3.836 8.567 -10.136 1 96.7 26 TRP B N 1
ATOM 1557 C CA . TRP B 1 26 ? -4.482 8.499 -11.442 1 96.7 26 TRP B CA 1
ATOM 1558 C C . TRP B 1 26 ? -4.36 7.1 -12.038 1 96.7 26 TRP B C 1
ATOM 1560 O O . TRP B 1 26 ? -5.335 6.552 -12.556 1 96.7 26 TRP B O 1
ATOM 1570 N N . GLY B 1 27 ? -3.229 6.546 -11.922 1 96.52 27 GLY B N 1
ATOM 1571 C CA . GLY B 1 27 ? -2.979 5.23 -12.488 1 96.52 27 GLY B CA 1
ATOM 1572 C C . GLY B 1 27 ? -3.78 4.13 -11.816 1 96.52 27 GLY B C 1
ATOM 1573 O O . GLY B 1 27 ? -4.033 3.084 -12.416 1 96.52 27 GLY B O 1
ATOM 1574 N N . THR B 1 28 ? -4.25 4.367 -10.608 1 97.12 28 THR B N 1
ATOM 1575 C CA . THR B 1 28 ? -4.986 3.364 -9.847 1 97.12 28 THR B CA 1
ATOM 1576 C C . THR B 1 28 ? -6.49 3.605 -9.946 1 97.12 28 THR B C 1
ATOM 1578 O O . THR B 1 28 ? -7.288 2.739 -9.58 1 97.12 28 THR B O 1
ATOM 1581 N N . GLY B 1 29 ? -6.853 4.782 -10.328 1 97.35 29 GLY B N 1
ATOM 1582 C CA . GLY B 1 29 ? -8.265 5.127 -10.375 1 97.35 29 GLY B CA 1
ATOM 1583 C C . GLY B 1 29 ? -8.806 5.609 -9.043 1 97.35 29 GLY B C 1
ATOM 1584 O O . GLY B 1 29 ? -10.021 5.647 -8.838 1 97.35 29 GLY B O 1
ATOM 1585 N N . ILE B 1 30 ? -7.971 5.991 -8.121 1 98.63 30 ILE B N 1
ATOM 1586 C CA . ILE B 1 30 ? -8.362 6.502 -6.811 1 98.63 30 ILE B CA 1
ATOM 1587 C C . ILE B 1 30 ? -8.834 7.948 -6.941 1 98.63 30 ILE B C 1
ATOM 1589 O O . ILE B 1 30 ? -8.218 8.747 -7.651 1 98.63 30 ILE B O 1
ATOM 1593 N N . ARG B 1 31 ? -9.884 8.262 -6.23 1 98.58 31 ARG B N 1
ATOM 1594 C CA . ARG B 1 31 ? -10.451 9.606 -6.254 1 98.58 31 ARG B CA 1
ATOM 1595 C C . ARG B 1 31 ? -10.731 10.108 -4.842 1 98.58 31 ARG B C 1
ATOM 1597 O O . ARG B 1 31 ? -11.247 9.365 -4.004 1 98.58 31 ARG B O 1
ATOM 1604 N N . VAL B 1 32 ? -10.3 11.296 -4.613 1 98.82 32 VAL B N 1
ATOM 1605 C CA . VAL B 1 32 ? -10.756 11.997 -3.418 1 98.82 32 VAL B CA 1
ATOM 1606 C C . VAL B 1 32 ? -12.098 12.673 -3.695 1 98.82 32 VAL B C 1
ATOM 1608 O O . VAL B 1 32 ? -12.163 13.654 -4.438 1 98.82 32 VAL B O 1
ATOM 1611 N N . ASP B 1 33 ? -13.117 12.23 -3.051 1 98.71 33 ASP B N 1
ATOM 1612 C CA . ASP B 1 33 ? -14.472 12.673 -3.364 1 98.71 33 ASP B CA 1
ATOM 1613 C C . ASP B 1 33 ? -14.817 13.957 -2.613 1 98.71 33 ASP B C 1
ATOM 1615 O O . ASP B 1 33 ? -15.576 14.79 -3.113 1 98.71 33 ASP B O 1
ATOM 1619 N N . PHE B 1 34 ? -14.256 13.975 -1.39 1 98.33 34 PHE B N 1
ATOM 1620 C CA . PHE B 1 34 ? -14.687 15.054 -0.508 1 98.33 34 PHE B CA 1
ATOM 1621 C C . PHE B 1 34 ? -13.652 15.308 0.582 1 98.33 34 PHE B C 1
ATOM 1623 O O . PHE B 1 34 ? -13.089 14.366 1.143 1 98.33 34 PHE B O 1
ATOM 1630 N N . ILE B 1 35 ? -13.407 16.545 0.81 1 98.72 35 ILE B N 1
ATOM 1631 C CA . ILE B 1 35 ? -12.662 17.008 1.976 1 98.72 35 ILE B CA 1
ATOM 1632 C C . ILE B 1 35 ? -13.43 18.134 2.665 1 98.72 35 ILE B C 1
ATOM 1634 O O . ILE B 1 35 ? -13.789 19.128 2.03 1 98.72 35 ILE B O 1
ATOM 1638 N N . SER B 1 36 ? -13.697 17.984 3.926 1 98.59 36 SER B N 1
ATOM 1639 C CA . SER B 1 36 ? -14.341 19.074 4.651 1 98.59 36 SER B CA 1
ATOM 1640 C C . SER B 1 36 ? -13.396 20.259 4.822 1 98.59 36 SER B C 1
ATOM 1642 O O . SER B 1 36 ? -12.176 20.086 4.857 1 98.59 36 SER B O 1
ATOM 1644 N N . THR B 1 37 ? -13.883 21.3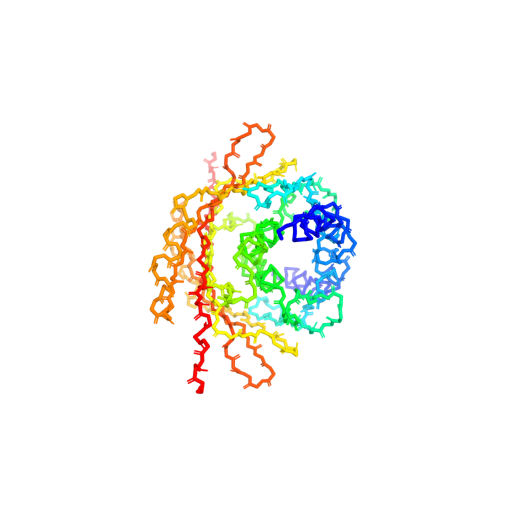89 5.001 1 97.34 37 THR B N 1
ATOM 1645 C CA . THR B 1 37 ? -13.082 22.608 5.063 1 97.34 37 THR B CA 1
ATOM 1646 C C . THR B 1 37 ? -12.211 22.62 6.315 1 97.34 37 THR B C 1
ATOM 1648 O O . THR B 1 37 ? -11.173 23.284 6.349 1 97.34 37 THR B O 1
ATOM 1651 N N . ASP B 1 38 ? -12.684 21.911 7.311 1 96.92 38 ASP B N 1
ATOM 1652 C CA . ASP B 1 38 ? -11.901 21.853 8.542 1 96.92 38 ASP B CA 1
ATOM 1653 C C . ASP B 1 38 ? -10.978 20.637 8.549 1 96.92 38 ASP B C 1
ATOM 1655 O O . ASP B 1 38 ? -10.338 20.342 9.56 1 96.92 38 ASP B O 1
ATOM 1659 N N . PHE B 1 39 ? -10.965 19.824 7.485 1 98.15 39 PHE B N 1
ATOM 1660 C CA . PHE B 1 39 ? -10.1 18.674 7.247 1 98.15 39 PHE B CA 1
ATOM 1661 C C . PHE B 1 39 ? -10.368 17.574 8.266 1 98.15 39 PHE B C 1
ATOM 1663 O O . PHE B 1 39 ? -9.493 16.753 8.546 1 98.15 39 PHE B O 1
ATOM 1670 N N . ARG B 1 40 ? -11.559 17.513 8.794 1 98.05 40 ARG B N 1
ATOM 1671 C CA . ARG B 1 40 ? -11.894 16.492 9.782 1 98.05 40 ARG B CA 1
ATOM 1672 C C . ARG B 1 40 ? -12.565 15.292 9.123 1 98.05 40 ARG B C 1
ATOM 1674 O O . ARG B 1 40 ? -12.722 14.241 9.748 1 98.05 40 ARG B O 1
ATOM 1681 N N . HIS B 1 41 ? -12.978 15.519 7.868 1 98.62 41 HIS B N 1
ATOM 1682 C CA . HIS B 1 41 ? -13.639 14.462 7.11 1 98.62 41 HIS B CA 1
ATOM 1683 C C . HIS B 1 41 ? -13.087 14.375 5.691 1 98.62 41 HIS B C 1
ATOM 1685 O O . HIS B 1 41 ? -13.029 15.381 4.98 1 98.62 41 HIS B O 1
ATOM 1691 N N . ILE B 1 42 ? -12.692 13.221 5.295 1 98.87 42 ILE B N 1
ATOM 1692 C CA . ILE B 1 42 ? -12.267 12.954 3.926 1 98.87 42 ILE B CA 1
ATOM 1693 C C . ILE B 1 42 ? -12.918 11.667 3.424 1 98.87 42 ILE B C 1
ATOM 1695 O O . ILE B 1 42 ? -12.99 10.675 4.154 1 98.87 42 ILE B O 1
ATOM 1699 N N . ARG B 1 43 ? -13.405 11.665 2.259 1 98.85 43 ARG B N 1
ATOM 1700 C CA . ARG B 1 43 ? -13.953 10.494 1.582 1 98.85 43 ARG B CA 1
ATOM 1701 C C . ARG B 1 43 ? -13.173 10.182 0.31 1 98.85 43 ARG B C 1
ATOM 1703 O O . ARG B 1 43 ? -12.9 11.077 -0.493 1 98.85 43 ARG B O 1
ATOM 1710 N N . VAL B 1 44 ? -12.855 8.966 0.159 1 98.89 44 VAL B N 1
ATOM 1711 C CA . VAL B 1 44 ? -12.075 8.49 -0.978 1 98.89 44 VAL B CA 1
ATOM 1712 C C . VAL B 1 44 ? -12.763 7.281 -1.607 1 98.89 44 VAL B C 1
ATOM 1714 O O . VAL B 1 44 ? -13.347 6.455 -0.902 1 98.89 44 VAL B O 1
ATOM 1717 N N . SER B 1 45 ? -12.705 7.173 -2.901 1 98.86 45 SER B N 1
ATOM 1718 C CA . SER B 1 45 ? -13.278 6.03 -3.603 1 98.86 45 SER B CA 1
ATOM 1719 C C . SER B 1 45 ? -12.343 5.529 -4.699 1 98.86 45 SER B C 1
ATOM 1721 O O . SER B 1 45 ? -11.406 6.228 -5.09 1 98.86 45 SER B O 1
ATOM 1723 N N . MET B 1 46 ? -12.552 4.33 -5.107 1 98.81 46 MET B N 1
ATOM 1724 C CA . MET B 1 46 ? -11.852 3.689 -6.216 1 98.81 46 MET B CA 1
ATOM 1725 C C . MET B 1 46 ? -12.78 2.743 -6.971 1 98.81 46 MET B C 1
ATOM 1727 O O . MET B 1 46 ? -13.362 1.833 -6.378 1 98.81 46 MET B O 1
ATOM 1731 N N . LYS B 1 47 ? -12.947 2.991 -8.208 1 98.13 47 LYS B N 1
ATOM 1732 C CA . LYS B 1 47 ? -13.766 2.13 -9.056 1 98.13 47 LYS B CA 1
ATOM 1733 C C . LYS B 1 47 ? -12.912 1.085 -9.768 1 98.13 47 LYS B C 1
ATOM 1735 O O . LYS B 1 47 ? -11.845 1.404 -10.298 1 98.13 47 LYS B O 1
ATOM 1740 N N . LEU B 1 48 ? -13.404 -0.093 -9.727 1 98.15 48 LEU B N 1
ATOM 1741 C CA . LEU B 1 48 ? -12.735 -1.165 -10.456 1 98.15 48 LEU B CA 1
ATOM 1742 C C . LEU B 1 48 ? -12.887 -0.975 -11.961 1 98.15 48 LEU B C 1
ATOM 1744 O O . LEU B 1 48 ? -14.006 -0.879 -12.47 1 98.15 48 LEU B O 1
ATOM 1748 N N . ARG B 1 49 ? -11.837 -0.898 -12.631 1 97.54 49 ARG B N 1
ATOM 1749 C CA . ARG B 1 49 ? -11.781 -0.756 -14.083 1 97.54 49 ARG B CA 1
ATOM 1750 C C . ARG B 1 49 ? -10.919 -1.848 -14.706 1 97.54 49 ARG B C 1
ATOM 1752 O O . ARG B 1 49 ? -10.25 -2.6 -13.995 1 97.54 49 ARG 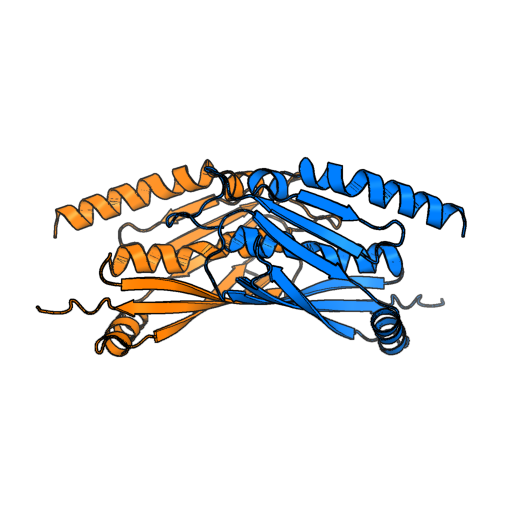B O 1
ATOM 1759 N N . PHE B 1 50 ? -10.989 -1.938 -16.01 1 96.09 50 PHE B N 1
ATOM 1760 C CA . PHE B 1 50 ? -10.23 -2.969 -16.709 1 96.09 50 PHE B CA 1
ATOM 1761 C C . PHE B 1 50 ? -8.732 -2.754 -16.53 1 96.09 50 PHE B C 1
ATOM 1763 O O . PHE B 1 50 ? -7.956 -3.712 -16.55 1 96.09 50 PHE B O 1
ATOM 1770 N N . TYR B 1 51 ? -8.22 -1.532 -16.214 1 96.62 51 TYR B N 1
ATOM 1771 C CA . TYR B 1 51 ? -6.795 -1.222 -16.228 1 96.62 51 TYR B CA 1
ATOM 1772 C C . TYR B 1 51 ? -6.221 -1.229 -14.816 1 96.62 51 TYR B C 1
ATOM 1774 O O . TYR B 1 51 ? -5.024 -1.006 -14.625 1 96.62 51 TYR B O 1
ATOM 1782 N N . ASN B 1 52 ? -7.094 -1.384 -13.793 1 97.31 52 ASN B N 1
ATOM 1783 C CA . ASN B 1 52 ? -6.549 -1.341 -12.44 1 97.31 52 ASN B CA 1
ATOM 1784 C C . ASN B 1 52 ? -6.872 -2.615 -11.665 1 97.31 52 ASN B C 1
ATOM 1786 O O . ASN B 1 52 ? -6.781 -2.64 -10.437 1 97.31 52 ASN B O 1
ATOM 1790 N N . LYS B 1 53 ? -7.234 -3.668 -12.404 1 96.08 53 LYS B N 1
ATOM 1791 C CA . LYS B 1 53 ? -7.484 -4.987 -11.83 1 96.08 53 LYS B CA 1
ATOM 1792 C C . LYS B 1 53 ? -6.191 -5.789 -11.711 1 96.08 53 LYS B C 1
ATOM 1794 O O . LYS B 1 53 ? -5.247 -5.572 -12.474 1 96.08 53 LYS B O 1
ATOM 1799 N N . ASN B 1 54 ? -6.201 -6.683 -10.706 1 93.79 54 ASN B N 1
ATOM 1800 C CA . ASN B 1 54 ? -5.103 -7.643 -10.683 1 93.79 54 ASN B CA 1
ATOM 1801 C C . ASN B 1 54 ? -5.388 -8.842 -11.582 1 93.79 54 ASN B C 1
ATOM 1803 O O . ASN B 1 54 ? -6.325 -8.815 -12.383 1 93.79 54 ASN B O 1
ATOM 1807 N N . TYR B 1 55 ? -4.578 -9.845 -11.526 1 87.39 55 TYR B N 1
ATOM 1808 C CA . TYR B 1 55 ? -4.649 -10.949 -12.476 1 87.39 55 TYR B CA 1
ATOM 1809 C C . TYR B 1 55 ? -5.916 -11.769 -12.267 1 87.39 55 TYR B C 1
ATOM 1811 O O . TYR B 1 55 ? -6.375 -12.459 -13.18 1 87.39 55 TYR B O 1
ATOM 1819 N N . VAL B 1 56 ? -6.524 -11.712 -11.027 1 90.87 56 VAL B N 1
ATOM 1820 C CA . VAL B 1 56 ? -7.726 -12.51 -10.812 1 90.87 56 VAL B CA 1
ATOM 1821 C C . VAL B 1 56 ? -8.965 -11.633 -10.974 1 90.87 56 VAL B C 1
ATOM 1823 O O . VAL B 1 56 ? -10.081 -12.061 -10.672 1 90.87 56 VAL B O 1
ATOM 1826 N N . GLY B 1 57 ? -8.807 -10.397 -11.289 1 95.14 57 GLY B N 1
ATOM 1827 C CA . GLY B 1 57 ? -9.933 -9.574 -11.702 1 95.14 57 GLY B CA 1
ATOM 1828 C C . GLY B 1 57 ? -10.526 -8.762 -10.566 1 95.14 57 GLY B C 1
ATOM 1829 O O . GLY B 1 57 ? -11.671 -8.312 -10.65 1 95.14 57 GLY B O 1
ATOM 1830 N N . ILE B 1 58 ? -9.825 -8.627 -9.471 1 97.25 58 ILE B N 1
ATOM 1831 C CA . ILE B 1 58 ? -10.275 -7.824 -8.339 1 97.25 58 ILE B CA 1
ATOM 1832 C C . ILE B 1 58 ? -9.319 -6.653 -8.125 1 97.25 58 ILE B C 1
ATOM 1834 O O . ILE B 1 58 ? -8.327 -6.514 -8.845 1 97.25 58 ILE B O 1
ATOM 1838 N N . HIS B 1 59 ? -9.645 -5.795 -7.195 1 98.26 59 HIS B N 1
ATOM 1839 C CA . HIS B 1 59 ? -8.774 -4.662 -6.906 1 98.26 59 HIS B CA 1
ATOM 1840 C C . HIS B 1 59 ? -7.386 -5.128 -6.48 1 98.26 59 HIS B C 1
ATOM 1842 O O . HIS B 1 59 ? -7.257 -6.084 -5.711 1 98.26 59 HIS B O 1
ATOM 1848 N N . PHE B 1 60 ? -6.427 -4.517 -6.943 1 97.97 60 PHE B N 1
ATOM 1849 C CA . PHE B 1 60 ? -5.026 -4.713 -6.589 1 97.97 60 PHE B CA 1
ATOM 1850 C C . PHE B 1 60 ? -4.76 -4.256 -5.159 1 97.97 60 PHE B C 1
ATOM 1852 O O . PHE B 1 60 ? -5.069 -3.118 -4.798 1 97.97 60 PHE B O 1
ATOM 1859 N N . GLY B 1 61 ? -4.214 -5.122 -4.339 1 97.82 61 GLY B N 1
ATOM 1860 C CA . GLY B 1 61 ? -3.97 -4.808 -2.941 1 97.82 61 GLY B CA 1
ATOM 1861 C C . GLY B 1 61 ? -3.161 -3.539 -2.747 1 97.82 61 GLY B C 1
ATOM 1862 O O . GLY B 1 61 ? -3.407 -2.777 -1.81 1 97.82 61 GLY B O 1
ATOM 1863 N N . GLY B 1 62 ? -2.176 -3.359 -3.629 1 98.03 62 GLY B N 1
ATOM 1864 C CA . GLY B 1 62 ? -1.387 -2.138 -3.579 1 98.03 62 GLY B CA 1
ATOM 1865 C C . GLY B 1 62 ? -2.223 -0.881 -3.723 1 98.03 62 GLY B C 1
ATOM 1866 O O . GLY B 1 62 ? -1.956 0.128 -3.066 1 98.03 62 GLY B O 1
ATOM 1867 N N . SER B 1 63 ? -3.241 -0.933 -4.582 1 98.57 63 SER B N 1
ATOM 1868 C CA . SER B 1 63 ? -4.126 0.212 -4.762 1 98.57 63 SER B CA 1
ATOM 1869 C C . SER B 1 63 ? -5.034 0.405 -3.552 1 98.57 63 SER B C 1
ATOM 1871 O O . SER B 1 63 ? -5.32 1.538 -3.158 1 98.57 63 SER B O 1
ATOM 1873 N N . LEU B 1 64 ? -5.441 -0.717 -2.977 1 98.74 64 LEU B N 1
ATOM 1874 C CA . LEU B 1 64 ? -6.248 -0.628 -1.765 1 98.74 64 LEU B CA 1
ATOM 1875 C C . LEU B 1 64 ? -5.474 0.059 -0.645 1 98.74 64 LEU B C 1
ATOM 1877 O O . LEU B 1 64 ? -6.019 0.911 0.06 1 98.74 64 LEU B O 1
ATOM 1881 N N . TYR B 1 65 ? -4.256 -0.257 -0.525 1 98.74 65 TYR B N 1
ATOM 1882 C CA . TYR B 1 65 ? -3.425 0.401 0.477 1 98.74 65 TYR B CA 1
ATOM 1883 C C . TYR B 1 65 ? -3.184 1.861 0.112 1 98.74 65 TYR B C 1
ATOM 1885 O O . TYR B 1 65 ? -3.26 2.743 0.971 1 98.74 65 TYR B O 1
ATOM 1893 N N . SER B 1 66 ? -2.888 2.128 -1.132 1 98.52 66 SER B N 1
ATOM 1894 C CA . SER B 1 66 ? -2.614 3.484 -1.598 1 98.52 66 SER B CA 1
ATOM 1895 C C . SER B 1 66 ? -3.777 4.42 -1.291 1 98.52 66 SER B C 1
ATOM 1897 O O . SER B 1 66 ? -3.569 5.586 -0.95 1 98.52 66 SER B O 1
ATOM 1899 N N . MET B 1 67 ? -4.996 3.923 -1.371 1 98.59 67 MET B N 1
ATOM 1900 C CA . MET B 1 67 ? -6.172 4.785 -1.286 1 98.59 67 MET B CA 1
ATOM 1901 C C . MET B 1 67 ? -6.391 5.266 0.145 1 98.59 67 MET B C 1
ATOM 1903 O O . MET B 1 67 ? -7.176 6.186 0.381 1 98.59 67 MET B O 1
ATOM 1907 N N . ILE B 1 68 ? -5.64 4.671 1.096 1 98.65 68 ILE B N 1
ATOM 1908 C CA . ILE B 1 68 ? -5.852 5.07 2.483 1 98.65 68 ILE B CA 1
ATOM 1909 C C . ILE B 1 68 ? -4.599 5.758 3.02 1 98.65 68 ILE B C 1
ATOM 1911 O O . ILE B 1 68 ? -4.652 6.449 4.04 1 98.65 68 ILE B O 1
ATOM 1915 N N . ASP B 1 69 ? -3.523 5.691 2.379 1 98.35 69 ASP B N 1
ATOM 1916 C CA . ASP B 1 69 ? -2.194 5.927 2.933 1 98.35 69 ASP B CA 1
ATOM 1917 C C . ASP B 1 69 ? -2.029 7.384 3.362 1 98.35 69 ASP B C 1
ATOM 1919 O O . ASP B 1 69 ? -1.585 7.661 4.478 1 98.35 69 ASP B O 1
ATOM 1923 N N . PRO B 1 70 ? -2.361 8.363 2.642 1 98.06 70 PRO B N 1
ATOM 1924 C CA . PRO B 1 70 ? -1.886 9.72 2.919 1 98.06 70 PRO B CA 1
ATOM 1925 C C . PRO B 1 70 ? -2.845 10.512 3.806 1 98.06 70 PRO B C 1
ATOM 1927 O O . PRO B 1 70 ? -2.488 11.581 4.306 1 98.06 70 PRO B O 1
ATOM 1930 N N . PHE B 1 71 ? -4.009 10.011 4.086 1 98.65 71 PHE B N 1
ATOM 1931 C CA . PHE B 1 71 ? -5.087 10.946 4.388 1 98.65 71 PHE B CA 1
ATOM 1932 C C . PHE B 1 71 ? -5.076 11.325 5.864 1 98.65 71 PHE B C 1
ATOM 1934 O O . PHE B 1 71 ? -5.301 12.486 6.213 1 98.65 71 PHE B O 1
ATOM 1941 N N . TYR B 1 72 ? -4.814 10.379 6.767 1 98.58 72 TYR B N 1
ATOM 1942 C CA . TYR B 1 72 ? -4.721 10.794 8.163 1 98.58 72 TYR B CA 1
ATOM 1943 C C . TYR B 1 72 ? -3.561 11.76 8.368 1 98.58 72 TYR B C 1
ATOM 1945 O O . TYR B 1 72 ? -3.673 12.72 9.135 1 98.58 72 TYR B O 1
ATOM 1953 N N . ILE B 1 73 ? -2.447 11.529 7.714 1 97.89 73 ILE B N 1
ATOM 1954 C CA . ILE B 1 73 ? -1.317 12.447 7.809 1 97.89 73 ILE B CA 1
ATOM 1955 C C . ILE B 1 73 ? -1.704 13.804 7.227 1 97.89 73 ILE B C 1
ATOM 1957 O O . ILE B 1 73 ? -1.456 14.844 7.842 1 97.89 73 ILE B O 1
ATOM 1961 N N . LEU B 1 74 ? -2.324 13.809 6.065 1 97.76 74 LEU B N 1
ATOM 1962 C CA . LEU B 1 74 ? -2.781 15.044 5.438 1 97.76 74 LEU B CA 1
ATOM 1963 C C . LEU B 1 74 ? -3.671 15.84 6.388 1 97.76 74 LEU B C 1
ATOM 1965 O O . LEU B 1 74 ? -3.477 17.045 6.564 1 97.76 74 LEU B O 1
ATOM 1969 N N . MET B 1 75 ? -4.603 15.154 7.024 1 98.4 75 MET B N 1
ATOM 1970 C CA . MET B 1 75 ? -5.522 15.797 7.96 1 98.4 75 MET B CA 1
ATOM 1971 C C . MET B 1 75 ? -4.764 16.412 9.131 1 98.4 75 MET B C 1
ATOM 1973 O O . MET B 1 75 ? -4.968 17.581 9.463 1 98.4 75 MET B O 1
ATOM 1977 N N . LEU B 1 76 ? -3.898 15.669 9.725 1 98.02 76 LEU B N 1
ATOM 1978 C CA . LEU B 1 76 ? -3.176 16.105 10.915 1 98.02 76 LEU B CA 1
ATOM 1979 C C . LEU B 1 76 ? -2.242 17.266 10.59 1 98.02 76 LEU B C 1
ATOM 1981 O O . LEU B 1 76 ? -2.122 18.21 11.374 1 98.02 76 LEU B O 1
ATOM 1985 N N . VAL B 1 77 ? -1.578 17.195 9.447 1 96.86 77 VAL B N 1
ATOM 1986 C CA . VAL B 1 77 ? -0.697 18.276 9.019 1 96.86 77 VAL B CA 1
ATOM 1987 C C . VAL B 1 77 ? -1.498 19.567 8.868 1 96.86 77 VAL B C 1
ATOM 1989 O O . VAL B 1 77 ? -1.059 20.633 9.305 1 96.86 77 VAL B O 1
ATOM 1992 N N . GLN B 1 78 ? -2.681 19.455 8.301 1 96.91 78 GLN B N 1
ATOM 1993 C CA . GLN B 1 78 ? -3.504 20.638 8.072 1 96.91 78 GLN B CA 1
ATOM 1994 C C . GLN B 1 78 ? -4.048 21.191 9.386 1 96.91 78 GLN B C 1
ATOM 1996 O O . GLN B 1 78 ? -4.101 22.408 9.579 1 96.91 78 GLN B O 1
ATOM 2001 N N . ILE B 1 79 ? -4.417 20.341 10.313 1 97.35 79 ILE B N 1
ATOM 2002 C CA . ILE B 1 79 ? -5.113 20.74 11.531 1 97.35 79 ILE B CA 1
ATOM 2003 C C . ILE B 1 79 ? -4.103 21.233 12.565 1 97.35 79 ILE B C 1
ATOM 2005 O O . ILE B 1 79 ? -4.308 22.272 13.196 1 97.35 79 ILE B O 1
ATOM 2009 N N . LEU B 1 80 ? -2.992 20.515 12.711 1 95.8 80 LEU B N 1
ATOM 2010 C CA . LEU B 1 80 ? -2.054 20.803 13.791 1 95.8 80 LEU B CA 1
ATOM 2011 C C . LEU B 1 80 ? -1.027 21.843 13.355 1 95.8 80 LEU B C 1
ATOM 2013 O O . LEU B 1 80 ? -0.549 22.63 14.175 1 95.8 80 LEU B O 1
ATOM 2017 N N . GLY B 1 81 ? -0.682 21.783 12.03 1 93.66 81 GLY B N 1
ATOM 2018 C CA . GLY B 1 81 ? 0.18 22.833 11.511 1 93.66 81 GLY B CA 1
ATOM 2019 C C . GLY B 1 81 ? 1.651 22.465 11.536 1 93.66 81 GLY B C 1
ATOM 2020 O O . GLY B 1 81 ? 2.007 21.33 11.862 1 93.66 81 GLY B O 1
ATOM 2021 N N . PRO B 1 82 ? 2.485 23.374 11.191 1 92.65 82 PRO B N 1
ATOM 2022 C CA . PRO B 1 82 ? 3.904 23.119 10.929 1 92.65 82 PRO B CA 1
ATOM 2023 C C . PRO B 1 82 ? 4.708 22.892 12.207 1 92.65 82 PRO B C 1
ATOM 2025 O O . PRO B 1 82 ? 5.867 22.475 12.145 1 92.65 82 PRO B O 1
ATOM 2028 N N . GLN B 1 83 ? 4.166 23.162 13.358 1 94.24 83 GLN B N 1
ATOM 2029 C CA . GLN B 1 83 ? 4.88 22.954 14.614 1 94.24 83 GLN B CA 1
ATOM 2030 C C . GLN B 1 83 ? 4.959 21.471 14.962 1 94.24 83 GLN B C 1
ATOM 2032 O O . GLN B 1 83 ? 5.608 21.091 15.939 1 94.24 83 GLN B O 1
ATOM 2037 N N . TYR B 1 84 ? 4.314 20.668 14.218 1 96.61 84 TYR B N 1
ATOM 2038 C CA . TYR B 1 84 ? 4.361 19.226 14.434 1 96.61 84 TYR B CA 1
ATOM 2039 C C . TYR B 1 84 ? 5.105 18.529 13.302 1 96.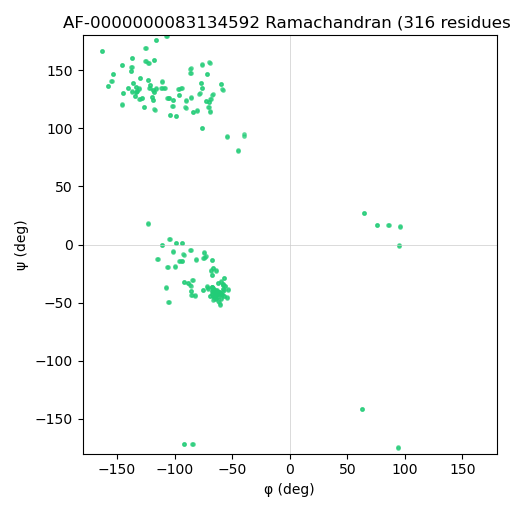61 84 TYR B C 1
ATOM 2041 O O . TYR B 1 84 ? 4.959 18.898 12.134 1 96.61 84 TYR B O 1
ATOM 2049 N N . LYS B 1 85 ? 5.905 17.528 13.652 1 95.81 85 LYS B N 1
ATOM 2050 C CA . LYS B 1 85 ? 6.398 16.518 12.72 1 95.81 85 LYS B CA 1
ATOM 2051 C C . LYS B 1 85 ? 5.455 15.32 12.659 1 95.81 85 LYS B C 1
ATOM 2053 O O . LYS B 1 85 ? 5.214 14.661 13.672 1 95.81 85 LYS B O 1
ATOM 2058 N N . ILE B 1 86 ? 4.935 15.088 11.568 1 96.78 86 ILE B N 1
ATOM 2059 C CA . ILE B 1 86 ? 3.963 14.015 11.385 1 96.78 86 ILE B CA 1
ATOM 2060 C C . ILE B 1 86 ? 4.407 13.106 10.241 1 96.78 86 ILE B C 1
ATOM 2062 O O . ILE B 1 86 ? 4.538 13.553 9.099 1 96.78 86 ILE B O 1
ATOM 2066 N N . LEU B 1 87 ? 4.655 11.789 10.567 1 95.57 87 LEU B N 1
ATOM 2067 C CA . LEU B 1 87 ? 5.172 10.837 9.589 1 95.57 87 LEU B CA 1
ATOM 2068 C C . LEU B 1 87 ? 4.452 9.498 9.701 1 95.57 87 LEU B C 1
ATOM 2070 O O . LEU B 1 87 ? 3.968 9.136 10.776 1 95.57 87 LEU B O 1
ATOM 2074 N N . ASP B 1 88 ? 4.431 8.818 8.591 1 96.83 88 ASP B N 1
ATOM 2075 C CA . ASP B 1 88 ? 3.942 7.443 8.618 1 96.83 88 ASP B CA 1
ATOM 2076 C C . ASP B 1 88 ? 4.89 6.537 9.401 1 96.83 88 ASP B C 1
ATOM 2078 O O . ASP B 1 88 ? 6.099 6.543 9.164 1 96.83 88 ASP B O 1
ATOM 2082 N N . GLN B 1 89 ? 4.357 5.787 10.343 1 98.16 89 GLN B N 1
ATOM 2083 C CA . GLN B 1 89 ? 5.196 4.857 11.092 1 98.16 89 GLN B CA 1
ATOM 2084 C C . GLN B 1 89 ? 4.963 3.418 10.639 1 98.16 89 GLN B C 1
ATOM 2086 O O . GLN B 1 89 ? 5.916 2.662 10.441 1 98.16 89 GLN B O 1
ATOM 2091 N N . ALA B 1 90 ? 3.715 3.03 10.573 1 98.76 90 ALA B N 1
ATOM 2092 C CA . ALA B 1 90 ? 3.396 1.647 10.228 1 98.76 90 ALA B CA 1
ATOM 2093 C C . ALA B 1 90 ? 1.935 1.51 9.809 1 98.76 90 ALA B C 1
ATOM 2095 O O . ALA B 1 90 ? 1.133 2.422 10.021 1 98.76 90 ALA B O 1
ATOM 2096 N N . ALA B 1 91 ? 1.662 0.411 9.242 1 98.81 91 ALA B N 1
ATOM 2097 C CA . ALA B 1 91 ? 0.283 0.051 8.925 1 98.81 91 ALA B CA 1
ATOM 2098 C C . ALA B 1 91 ? 0.117 -1.464 8.844 1 98.81 91 ALA B C 1
ATOM 2100 O O . ALA B 1 91 ? 1.022 -2.171 8.396 1 98.81 91 ALA B O 1
ATOM 2101 N N . HIS B 1 92 ? -0.943 -1.901 9.324 1 98.84 92 HIS B N 1
ATOM 2102 C CA . HIS B 1 92 ? -1.361 -3.293 9.199 1 98.84 92 HIS B CA 1
ATOM 2103 C C . HIS B 1 92 ? -2.664 -3.408 8.414 1 98.84 92 HIS B C 1
ATOM 2105 O O . HIS B 1 92 ? -3.703 -2.909 8.851 1 98.84 92 HIS B O 1
ATOM 2111 N N . ILE B 1 93 ? -2.597 -4.032 7.296 1 98.84 93 ILE B N 1
ATOM 2112 C CA . ILE B 1 93 ? -3.796 -4.213 6.485 1 98.84 93 ILE B CA 1
ATOM 2113 C C . ILE B 1 93 ? -4.195 -5.687 6.475 1 98.84 93 ILE B C 1
ATOM 2115 O O . ILE B 1 93 ? -3.341 -6.567 6.341 1 98.84 93 ILE B O 1
ATOM 2119 N N . THR B 1 94 ? -5.439 -5.917 6.657 1 98.85 94 THR B N 1
ATOM 2120 C CA . THR B 1 94 ? -6.041 -7.241 6.547 1 98.85 94 THR B CA 1
ATOM 2121 C C . THR B 1 94 ? -7.097 -7.265 5.446 1 98.85 94 THR B C 1
ATOM 2123 O O . THR B 1 94 ? -8.028 -6.457 5.453 1 98.85 94 THR B O 1
ATOM 2126 N N . TYR B 1 95 ? -6.896 -8.155 4.568 1 98.56 95 TYR B N 1
ATOM 2127 C CA . TYR B 1 95 ? -7.87 -8.351 3.501 1 98.56 95 TYR B CA 1
ATOM 2128 C C . TYR B 1 95 ? -8.923 -9.376 3.905 1 98.56 95 TYR B C 1
ATOM 2130 O O . TYR B 1 95 ? -8.595 -10.528 4.201 1 98.56 95 TYR B O 1
ATOM 2138 N N . LEU B 1 96 ? -10.153 -8.986 3.853 1 98.32 96 LEU B N 1
ATOM 2139 C CA . LEU B 1 96 ? -11.223 -9.82 4.389 1 98.32 96 LEU B CA 1
ATOM 2140 C C . LEU B 1 96 ? -12.045 -10.441 3.264 1 98.32 96 LEU B C 1
ATOM 2142 O O . LEU B 1 96 ? -12.504 -11.579 3.38 1 98.32 96 LEU B O 1
ATOM 2146 N N . LYS B 1 97 ? -12.25 -9.666 2.184 1 96.94 97 LYS B N 1
ATOM 2147 C CA . LYS B 1 97 ? -13.01 -10.086 1.011 1 96.94 97 LYS B CA 1
ATOM 2148 C C . LYS B 1 97 ? -12.425 -9.491 -0.266 1 96.94 97 LYS B C 1
ATOM 2150 O O . LYS B 1 97 ? -11.772 -8.445 -0.227 1 96.94 97 LYS B O 1
ATOM 2155 N N . PRO B 1 98 ? -12.675 -10.206 -1.389 1 95.76 98 PRO B N 1
ATOM 2156 C CA . PRO B 1 98 ? -12.271 -9.61 -2.664 1 95.76 98 PRO B CA 1
ATOM 2157 C C . PRO B 1 98 ? -12.919 -8.249 -2.91 1 95.76 98 PRO B C 1
ATOM 2159 O O . PRO B 1 98 ? -14.101 -8.061 -2.61 1 95.76 98 PRO B O 1
ATOM 2162 N N . GLY B 1 99 ? -12.085 -7.315 -3.319 1 94.99 99 GLY B N 1
ATOM 2163 C CA . GLY B 1 99 ? -12.622 -6.016 -3.69 1 94.99 99 GLY B CA 1
ATOM 2164 C C . GLY B 1 99 ? -13.2 -5.987 -5.092 1 94.99 99 GLY B C 1
ATOM 2165 O O . GLY B 1 99 ? -12.481 -6.203 -6.07 1 94.99 99 GLY B O 1
ATOM 2166 N N . LEU B 1 100 ? -14.486 -5.769 -5.209 1 96.9 100 LEU B N 1
ATOM 2167 C CA . LEU B 1 100 ? -15.179 -5.667 -6.489 1 96.9 100 LEU B CA 1
ATOM 2168 C C . LEU B 1 100 ? -15.956 -4.359 -6.584 1 96.9 100 LEU B C 1
ATOM 2170 O O . LEU B 1 100 ? -16.275 -3.746 -5.563 1 96.9 100 LEU B O 1
ATOM 2174 N N . GLY B 1 101 ? -16.227 -3.975 -7.796 1 97.45 101 GLY B N 1
ATOM 2175 C CA . GLY B 1 101 ? -17.013 -2.766 -7.988 1 97.45 101 GLY B CA 1
ATOM 2176 C C . GLY B 1 101 ? -16.332 -1.52 -7.453 1 97.45 101 GLY B C 1
ATOM 2177 O O . GLY B 1 101 ? -15.127 -1.337 -7.639 1 97.45 101 GLY B O 1
ATOM 2178 N N . THR B 1 102 ? -17.09 -0.658 -6.89 1 98.65 102 THR B N 1
ATOM 2179 C CA . THR B 1 102 ? -16.539 0.552 -6.29 1 98.65 102 THR B CA 1
ATOM 2180 C C . THR B 1 102 ? -16.33 0.365 -4.79 1 98.65 102 THR B C 1
ATOM 2182 O O . THR B 1 102 ? -17.204 -0.16 -4.097 1 98.65 102 THR B O 1
ATOM 2185 N N . VAL B 1 103 ? -15.146 0.785 -4.306 1 98.87 103 VAL B N 1
ATOM 2186 C CA . VAL B 1 103 ? -14.848 0.694 -2.881 1 98.87 103 VAL B CA 1
ATOM 2187 C C . VAL B 1 103 ? -14.62 2.092 -2.31 1 98.87 103 VAL B C 1
ATOM 2189 O O . VAL B 1 103 ? -14.325 3.032 -3.052 1 98.87 103 VAL B O 1
ATOM 2192 N N . TYR B 1 104 ? -14.783 2.191 -0.955 1 98.89 104 TYR B N 1
ATOM 2193 C CA . TYR B 1 104 ? -14.774 3.486 -0.285 1 98.89 104 TYR B CA 1
ATOM 2194 C C . TYR B 1 104 ? -13.981 3.423 1.015 1 98.89 104 TYR B C 1
ATOM 2196 O O . TYR B 1 104 ? -13.955 2.386 1.683 1 98.89 104 TYR B O 1
ATOM 2204 N N . ALA B 1 105 ? -13.409 4.477 1.342 1 98.88 105 ALA B N 1
ATOM 2205 C CA . ALA B 1 105 ? -12.798 4.706 2.649 1 98.88 105 ALA B CA 1
ATOM 2206 C C . ALA B 1 105 ? -13.145 6.093 3.181 1 98.88 105 ALA B C 1
ATOM 2208 O O . ALA B 1 105 ? -13.181 7.065 2.422 1 98.88 105 ALA B O 1
ATOM 2209 N N . HIS B 1 106 ? -13.418 6.126 4.452 1 98.64 106 HIS B N 1
ATOM 2210 C CA . HIS B 1 106 ? -13.768 7.363 5.14 1 98.64 106 HIS B CA 1
ATOM 2211 C C . HIS B 1 106 ? -12.807 7.645 6.291 1 98.64 106 HIS B C 1
ATOM 2213 O O . HIS B 1 106 ? -12.501 6.751 7.083 1 98.64 106 HIS B O 1
ATOM 2219 N N . PHE B 1 107 ? -12.395 8.832 6.359 1 98.83 107 PHE B N 1
ATOM 2220 C CA . PHE B 1 107 ? -11.489 9.282 7.409 1 98.83 107 PHE B CA 1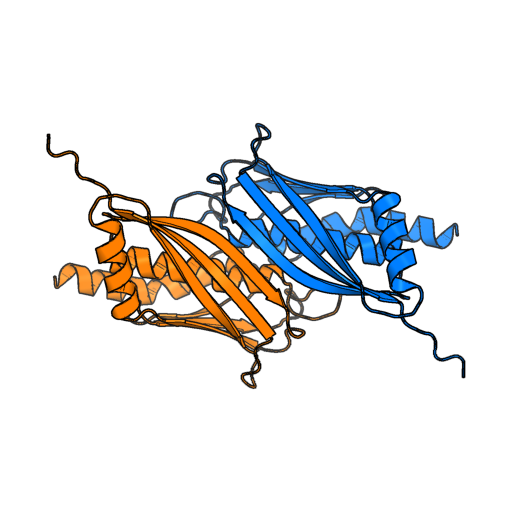
ATOM 2221 C C . PHE B 1 107 ? -12.141 10.368 8.257 1 98.83 107 PHE B C 1
ATOM 2223 O O . PHE B 1 107 ? -12.686 11.336 7.724 1 98.83 107 PHE B O 1
ATOM 2230 N N . GLN B 1 108 ? -12.026 10.135 9.525 1 98.47 108 GLN B N 1
ATOM 2231 C CA . GLN B 1 108 ? -12.61 11.098 10.452 1 98.47 108 GLN B CA 1
ATOM 2232 C C . GLN B 1 108 ? -11.703 11.319 11.659 1 98.47 108 GLN B C 1
ATOM 2234 O O . GLN B 1 108 ? -11.148 10.365 12.208 1 98.47 108 GLN B O 1
ATOM 2239 N N . LEU B 1 109 ? -11.546 12.566 11.987 1 98.32 109 LEU B N 1
ATOM 2240 C CA . LEU B 1 109 ? -10.861 12.949 13.217 1 98.32 109 LEU B CA 1
ATOM 2241 C C . LEU B 1 109 ? -11.787 13.744 14.13 1 98.32 109 LEU B C 1
ATOM 2243 O O . LEU B 1 109 ? -12.42 14.708 13.692 1 98.32 109 LEU B O 1
ATOM 2247 N N . ASN B 1 110 ? -11.875 13.281 15.327 1 97.34 110 ASN B N 1
ATOM 2248 C CA . ASN B 1 110 ? -12.692 14.023 16.281 1 97.34 110 ASN B CA 1
ATOM 2249 C C . ASN B 1 110 ? -11.83 14.755 17.306 1 97.34 110 ASN B C 1
ATOM 2251 O O . ASN B 1 110 ? -10.604 14.632 17.294 1 97.34 110 ASN B O 1
ATOM 2255 N N . ASP B 1 111 ? -12.479 15.431 18.171 1 97.25 111 ASP B N 1
ATOM 2256 C CA . ASP B 1 111 ? -11.783 16.263 19.148 1 97.25 111 ASP B CA 1
ATOM 2257 C C . ASP B 1 111 ? -10.998 15.406 20.138 1 97.25 111 ASP B C 1
ATOM 2259 O O . ASP B 1 111 ? -9.921 15.8 20.591 1 97.25 111 ASP B O 1
ATOM 2263 N N . ASP B 1 112 ? -11.527 14.319 20.478 1 97.71 112 ASP B N 1
ATOM 2264 C CA . ASP B 1 112 ? -10.863 13.444 21.439 1 97.71 112 ASP B CA 1
ATOM 2265 C C . ASP B 1 112 ? -9.492 13.008 20.928 1 97.71 112 ASP B C 1
ATOM 2267 O O . ASP B 1 112 ? -8.51 13.029 21.674 1 97.71 112 ASP B O 1
ATOM 2271 N N . VAL B 1 113 ? -9.438 12.669 19.659 1 97.74 113 VAL B N 1
ATOM 2272 C CA . VAL B 1 113 ? -8.185 12.24 19.047 1 97.74 113 VAL B CA 1
ATOM 2273 C C . VAL B 1 113 ? -7.193 13.401 19.033 1 97.74 113 VAL B C 1
ATOM 2275 O O . VAL B 1 113 ? -6.027 13.234 19.399 1 97.74 113 VAL B O 1
ATOM 2278 N N . LEU 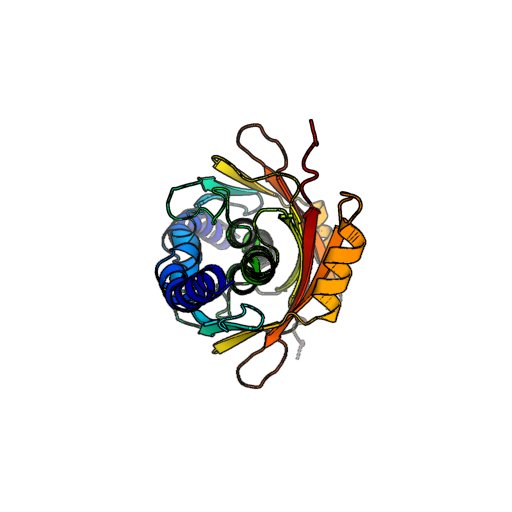B 1 114 ? -7.622 14.558 18.665 1 97.73 114 LEU B N 1
ATOM 2279 C CA . LEU B 1 114 ? -6.756 15.728 18.572 1 97.73 114 LEU B CA 1
ATOM 2280 C C . LEU B 1 114 ? -6.26 16.148 19.951 1 97.73 114 LEU B C 1
ATOM 2282 O O . LEU B 1 114 ? -5.099 16.533 20.108 1 97.73 114 LEU B O 1
ATOM 2286 N N . ASP B 1 115 ? -7.133 16.041 20.926 1 97.47 115 ASP B N 1
ATOM 2287 C CA . ASP B 1 115 ? -6.741 16.359 22.296 1 97.47 115 ASP B CA 1
ATOM 2288 C C . ASP B 1 115 ? -5.682 15.385 22.804 1 97.47 115 ASP B C 1
ATOM 2290 O O . ASP B 1 115 ? -4.717 15.792 23.456 1 97.47 115 ASP B O 1
ATOM 2294 N N . GLN B 1 116 ? -5.894 14.145 22.517 1 97.47 116 GLN B N 1
ATOM 2295 C CA . GLN B 1 116 ? -4.908 13.136 22.89 1 97.47 116 GLN B CA 1
ATOM 2296 C C . GLN B 1 116 ? -3.542 13.451 22.287 1 97.47 116 GLN B C 1
ATOM 2298 O O . GLN B 1 116 ? -2.519 13.348 22.966 1 97.47 116 GLN B O 1
ATOM 2303 N N . VAL B 1 117 ? -3.528 13.821 21.039 1 97.83 117 VAL B N 1
ATOM 2304 C CA . VAL B 1 117 ? -2.282 14.159 20.359 1 97.83 117 VAL B CA 1
ATOM 2305 C C . VAL B 1 117 ? -1.605 15.327 21.071 1 97.83 117 VAL B C 1
ATOM 2307 O O . VAL B 1 117 ? -0.411 15.27 21.375 1 97.83 117 VAL B O 1
ATOM 2310 N N . ARG B 1 118 ? -2.361 16.338 21.376 1 96.74 118 ARG B N 1
ATOM 2311 C CA . ARG B 1 118 ? -1.808 17.533 22.006 1 96.74 118 ARG B CA 1
ATOM 2312 C C . ARG B 1 118 ? -1.247 17.214 23.388 1 96.74 118 ARG B C 1
ATOM 2314 O O . ARG B 1 118 ? -0.144 17.644 23.73 1 96.74 118 ARG B O 1
ATOM 2321 N N . VAL B 1 119 ? -1.958 16.426 24.14 1 97.33 119 VAL B N 1
ATOM 2322 C CA . VAL B 1 119 ? -1.567 16.096 25.506 1 97.33 119 VAL B CA 1
ATOM 2323 C C . VAL B 1 119 ? -0.293 15.255 25.491 1 97.33 119 VAL B C 1
ATOM 2325 O O . VAL B 1 119 ? 0.647 15.528 26.242 1 97.33 119 VAL B O 1
ATOM 2328 N N . HIS B 1 120 ? -0.204 14.326 24.626 1 97.64 120 HIS B N 1
ATOM 2329 C CA . HIS B 1 120 ? 0.892 13.364 24.643 1 97.64 120 HIS B CA 1
ATOM 2330 C C . HIS B 1 120 ? 2.144 13.944 23.995 1 97.64 120 HIS B C 1
ATOM 2332 O O . HIS B 1 120 ? 3.237 13.392 24.141 1 97.64 120 HIS B O 1
ATOM 2338 N N . THR B 1 121 ? 1.966 15.068 23.305 1 96.86 121 THR B N 1
ATOM 2339 C CA . THR B 1 121 ? 3.131 15.632 22.631 1 96.86 121 THR B CA 1
ATOM 2340 C C . THR B 1 121 ? 3.566 16.932 23.3 1 96.86 121 THR B C 1
ATOM 2342 O O . THR B 1 121 ? 4.534 17.563 22.871 1 96.86 121 THR B O 1
ATOM 2345 N N . GLU B 1 122 ? 2.881 17.321 24.293 1 94.21 122 GLU B N 1
ATOM 2346 C CA . GLU B 1 122 ? 3.096 18.617 24.93 1 94.21 122 GLU B CA 1
ATOM 2347 C C . GLU B 1 122 ? 4.53 18.753 25.434 1 94.21 122 GLU B C 1
ATOM 2349 O O . GLU B 1 122 ? 5.107 19.842 25.394 1 94.21 122 GLU B O 1
ATOM 2354 N N . SER B 1 123 ? 5.146 17.676 25.881 1 93.94 123 SER B N 1
ATOM 2355 C CA . SER B 1 123 ? 6.491 17.701 26.446 1 93.94 123 SER B CA 1
ATOM 2356 C C . SER B 1 123 ? 7.55 17.577 25.356 1 93.94 123 SER B C 1
ATOM 2358 O O . SER B 1 123 ? 8.748 17.545 25.648 1 93.94 123 SER B O 1
ATOM 2360 N N . GLY B 1 124 ? 7.163 17.379 24.125 1 93.29 124 GLY B N 1
ATOM 2361 C CA . GLY B 1 124 ? 8.109 17.228 23.031 1 93.29 124 GLY B CA 1
ATOM 2362 C C . GLY B 1 124 ? 8.44 15.779 22.725 1 93.29 124 GLY B C 1
ATOM 2363 O O . GLY B 1 124 ? 9.219 15.494 21.813 1 93.29 124 GLY B O 1
ATOM 2364 N N . GLU B 1 125 ? 7.859 14.92 23.479 1 95.18 125 GLU B N 1
ATOM 2365 C CA . GLU B 1 125 ? 8.086 13.498 23.24 1 95.18 125 GLU B CA 1
ATOM 2366 C C . GLU B 1 125 ? 7.299 13.009 22.028 1 95.18 125 GLU B C 1
ATOM 2368 O O . GLU B 1 125 ? 6.291 13.611 21.652 1 95.18 125 GLU B O 1
ATOM 2373 N N . LYS B 1 126 ? 7.796 11.984 21.466 1 96.68 126 LYS B N 1
ATOM 2374 C CA . LYS B 1 126 ? 7.072 11.392 20.345 1 96.68 126 LYS B CA 1
ATOM 2375 C C . LYS B 1 126 ? 5.812 10.676 20.821 1 96.68 126 LYS B C 1
ATOM 2377 O O . LYS B 1 126 ? 5.772 10.155 21.938 1 96.68 126 LYS B O 1
ATOM 2382 N N . TYR B 1 127 ? 4.839 10.717 20.024 1 98.17 127 TYR B N 1
ATOM 2383 C CA . TYR B 1 127 ? 3.571 10.03 20.241 1 98.17 127 TYR B CA 1
ATOM 2384 C C . TYR B 1 127 ? 3.193 9.187 19.029 1 98.17 127 TYR B C 1
ATOM 2386 O O . TYR B 1 127 ? 3.218 9.672 17.895 1 98.17 127 TYR B O 1
ATOM 2394 N N . LEU B 1 128 ? 2.916 7.878 19.261 1 98.61 128 LEU B N 1
ATOM 2395 C CA . LEU B 1 128 ? 2.436 6.99 18.208 1 98.61 128 LEU B CA 1
ATOM 2396 C C . LEU B 1 128 ? 0.92 6.835 18.278 1 98.61 128 LEU B C 1
ATOM 2398 O O . LEU B 1 128 ? 0.394 6.251 19.228 1 98.61 128 LEU B O 1
ATOM 2402 N N . LEU B 1 129 ? 0.252 7.376 17.308 1 98.64 129 LEU B N 1
ATOM 2403 C CA . LEU B 1 129 ? -1.203 7.334 17.203 1 98.64 129 LEU B CA 1
ATOM 2404 C C . LEU B 1 129 ? -1.645 6.283 16.19 1 98.64 129 LEU B C 1
ATOM 2406 O O . LEU B 1 129 ? -1.254 6.339 15.022 1 98.64 129 LEU B O 1
ATOM 2410 N N . THR B 1 130 ? -2.393 5.302 16.62 1 98.77 130 THR B N 1
ATOM 2411 C CA . THR B 1 130 ? -2.922 4.293 15.709 1 98.77 130 THR B CA 1
ATOM 2412 C C . THR B 1 130 ? -4.408 4.525 15.448 1 98.77 130 THR B C 1
ATOM 2414 O O . THR B 1 130 ? -5.199 4.634 16.387 1 98.77 130 THR B O 1
ATOM 2417 N N . LEU B 1 131 ? -4.81 4.615 14.227 1 98.72 131 LEU B N 1
ATOM 2418 C CA . LEU B 1 131 ? -6.192 4.853 13.825 1 98.72 131 LEU B CA 1
ATOM 2419 C C . LEU B 1 131 ? -6.688 3.745 12.901 1 98.72 131 LEU B C 1
ATOM 2421 O O . LEU B 1 131 ? -5.955 3.293 12.018 1 98.72 131 LEU B O 1
ATOM 2425 N N . PRO B 1 132 ? -7.873 3.38 13.07 1 98.57 132 PRO B N 1
ATOM 2426 C CA . PRO B 1 132 ? -8.466 2.357 12.206 1 98.57 132 PRO B CA 1
ATOM 2427 C C . PRO B 1 132 ? -9.059 2.939 10.925 1 98.57 132 PRO B C 1
ATOM 2429 O O . PRO B 1 132 ? -9.557 4.067 10.927 1 98.57 132 PRO B O 1
ATOM 2432 N N . ILE B 1 133 ? -9.01 2.194 9.854 1 98.75 133 ILE B N 1
ATOM 2433 C CA . ILE B 1 133 ? -9.646 2.505 8.578 1 98.75 133 ILE B CA 1
ATOM 2434 C C . ILE B 1 133 ? -10.303 1.249 8.01 1 98.75 133 ILE B C 1
ATOM 2436 O O . ILE B 1 133 ? -9.701 0.173 8.006 1 98.75 133 ILE B O 1
ATOM 2440 N N . ASN B 1 134 ? -11.513 1.364 7.61 1 98.84 134 ASN B N 1
ATOM 2441 C CA . ASN B 1 134 ? -12.168 0.308 6.847 1 98.84 134 ASN B CA 1
ATOM 2442 C C . ASN B 1 134 ? -12.367 0.711 5.389 1 98.84 134 ASN B C 1
ATOM 2444 O O . ASN B 1 134 ? -12.728 1.854 5.1 1 98.84 134 ASN B O 1
ATOM 2448 N N . ILE B 1 135 ? -12.059 -0.157 4.523 1 98.92 135 ILE B N 1
ATOM 2449 C CA . ILE B 1 135 ? -12.483 -0.041 3.132 1 98.92 135 ILE B CA 1
ATOM 2450 C C . ILE B 1 135 ? -13.753 -0.859 2.91 1 98.92 135 ILE B C 1
ATOM 2452 O O . ILE B 1 135 ? -13.803 -2.044 3.247 1 98.92 135 ILE B O 1
ATOM 2456 N N . VAL B 1 136 ? -14.733 -0.257 2.358 1 98.86 136 VAL B N 1
ATOM 2457 C CA . VAL B 1 136 ? -16.018 -0.932 2.206 1 98.86 136 VAL B CA 1
ATOM 2458 C C . VAL B 1 136 ? -16.414 -0.965 0.732 1 98.86 136 VAL B C 1
ATOM 2460 O O . VAL B 1 136 ? -15.961 -0.132 -0.058 1 98.86 136 VAL B O 1
ATOM 2463 N N . ASP B 1 137 ? -17.255 -1.927 0.375 1 98.24 137 ASP B N 1
ATOM 2464 C CA . ASP B 1 137 ? -17.792 -1.981 -0.982 1 98.24 137 ASP B CA 1
ATOM 2465 C C . ASP B 1 137 ? -19.113 -1.223 -1.08 1 98.24 137 ASP B C 1
ATOM 2467 O O . ASP B 1 137 ? -19.489 -0.497 -0.158 1 98.24 137 ASP B O 1
ATOM 2471 N N . ASP B 1 138 ? -19.769 -1.341 -2.215 1 96.44 138 ASP B N 1
ATOM 2472 C CA . ASP B 1 138 ? -20.976 -0.572 -2.5 1 96.44 138 ASP B CA 1
ATOM 2473 C C . ASP B 1 138 ? -22.13 -1.009 -1.6 1 96.44 138 ASP B C 1
ATOM 2475 O O . ASP B 1 138 ? -23.139 -0.308 -1.492 1 96.44 138 ASP B O 1
ATOM 2479 N N . GLN B 1 139 ? -21.974 -2.118 -0.948 1 96.84 139 GLN B N 1
ATOM 2480 C CA . GLN B 1 139 ? -22.998 -2.614 -0.034 1 96.84 139 GLN B CA 1
ATOM 2481 C C . GLN B 1 139 ? -22.596 -2.384 1.42 1 96.84 139 GLN B C 1
ATOM 2483 O O . GLN B 1 139 ? -23.192 -2.959 2.333 1 96.84 139 GLN B O 1
ATOM 2488 N N . SER B 1 140 ? -21.516 -1.734 1.641 1 96.77 140 SER B N 1
ATOM 2489 C CA . SER B 1 140 ? -21.014 -1.346 2.956 1 96.77 140 SER B CA 1
ATOM 2490 C C . SER B 1 140 ? -20.396 -2.534 3.684 1 96.77 140 SER B C 1
ATOM 2492 O O . SER B 1 140 ? -20.263 -2.517 4.91 1 96.77 140 SER B O 1
ATOM 2494 N N . ASN B 1 141 ? -20.11 -3.571 2.886 1 98.13 141 ASN B N 1
ATOM 2495 C CA . ASN B 1 141 ? -19.314 -4.646 3.467 1 98.13 141 ASN B CA 1
ATOM 2496 C C . ASN B 1 141 ? -17.843 -4.257 3.581 1 98.13 141 ASN B C 1
ATOM 2498 O O . ASN B 1 141 ? -17.267 -3.709 2.639 1 98.13 141 ASN B O 1
ATOM 2502 N N . VAL B 1 142 ? -17.267 -4.551 4.757 1 98.8 142 VAL B N 1
ATOM 2503 C CA . VAL B 1 142 ? -15.843 -4.283 4.924 1 98.8 142 VAL B CA 1
ATOM 2504 C C . VAL B 1 142 ? -15.029 -5.295 4.12 1 98.8 142 VAL B C 1
ATOM 2506 O O . VAL B 1 142 ? -15.158 -6.505 4.32 1 98.8 142 VAL B O 1
ATOM 2509 N N . ILE B 1 143 ? -14.195 -4.832 3.256 1 98.65 143 ILE B N 1
ATOM 2510 C CA . ILE B 1 143 ? -13.405 -5.763 2.458 1 98.65 143 ILE B CA 1
ATOM 2511 C C . ILE B 1 143 ? -11.96 -5.769 2.951 1 98.65 143 ILE B C 1
ATOM 2513 O O . ILE B 1 143 ? -11.197 -6.688 2.646 1 98.65 143 ILE B O 1
ATOM 2517 N N . ALA B 1 144 ? -11.545 -4.74 3.676 1 98.86 144 ALA B N 1
ATOM 2518 C CA . ALA B 1 144 ? -10.219 -4.659 4.283 1 98.86 144 ALA B CA 1
ATOM 2519 C C . ALA B 1 144 ? -10.235 -3.763 5.518 1 98.86 144 ALA B C 1
ATOM 2521 O O . ALA B 1 144 ? -10.997 -2.795 5.581 1 98.86 144 ALA B O 1
ATOM 2522 N N . HIS B 1 145 ? -9.436 -4.117 6.425 1 98.89 145 HIS B N 1
ATOM 2523 C CA . HIS B 1 145 ? -9.232 -3.34 7.642 1 98.89 145 HIS B CA 1
ATOM 2524 C C . HIS B 1 145 ? -7.772 -2.926 7.793 1 98.89 145 HIS B C 1
ATOM 2526 O O . HIS B 1 145 ? -6.867 -3.732 7.564 1 98.89 145 HIS B O 1
ATOM 2532 N N . ILE B 1 146 ? -7.553 -1.678 8.195 1 98.87 146 ILE B N 1
ATOM 2533 C CA . ILE B 1 146 ? -6.192 -1.178 8.349 1 98.87 146 ILE B CA 1
ATOM 2534 C C . ILE B 1 146 ? -6.044 -0.496 9.708 1 98.87 146 ILE B C 1
ATOM 2536 O O . ILE B 1 146 ? -6.93 0.248 10.135 1 98.87 146 ILE B O 1
ATOM 2540 N N . ASP B 1 147 ? -5.037 -0.778 10.362 1 98.85 147 ASP B N 1
ATOM 2541 C CA . ASP B 1 147 ? -4.547 0.023 11.48 1 98.85 147 ASP B CA 1
ATOM 2542 C C . ASP B 1 147 ? -3.327 0.846 11.074 1 98.85 147 ASP B C 1
ATOM 2544 O O . ASP B 1 147 ? -2.266 0.29 10.782 1 98.85 147 ASP B O 1
ATOM 2548 N N . LYS B 1 148 ? -3.508 2.076 11.022 1 98.77 148 LYS B N 1
ATOM 2549 C CA . LYS B 1 148 ? -2.452 2.992 10.602 1 98.77 148 LYS B CA 1
ATOM 2550 C C . LYS B 1 148 ? -1.809 3.678 11.804 1 98.77 148 LYS B C 1
ATOM 2552 O O . LYS B 1 148 ? -2.502 4.285 12.623 1 98.77 148 LYS B O 1
ATOM 2557 N N . THR B 1 149 ? -0.527 3.554 11.906 1 98.84 149 THR B N 1
ATOM 2558 C CA . THR B 1 149 ? 0.216 4.187 12.989 1 98.84 149 THR B CA 1
ATOM 2559 C C . THR B 1 149 ? 1.001 5.391 12.476 1 98.84 149 THR B C 1
ATOM 2561 O O . THR B 1 149 ? 1.796 5.268 11.542 1 98.84 149 THR B O 1
ATOM 2564 N N . ILE B 1 150 ? 0.758 6.45 13.115 1 98.34 150 ILE B N 1
ATOM 2565 C CA . ILE B 1 150 ? 1.353 7.723 12.722 1 98.34 150 ILE B CA 1
ATOM 2566 C C . ILE B 1 150 ? 2.279 8.223 13.829 1 98.34 150 ILE B C 1
ATOM 2568 O O . ILE B 1 150 ? 1.924 8.184 15.009 1 98.34 150 ILE B O 1
ATOM 2572 N N . TYR B 1 151 ? 3.422 8.657 13.454 1 97.98 151 TYR B N 1
ATOM 2573 C CA . TYR B 1 151 ? 4.39 9.314 14.325 1 97.98 151 TYR B CA 1
ATOM 2574 C C . TYR B 1 151 ? 4.106 10.807 14.428 1 97.98 151 TYR B C 1
ATOM 2576 O O . TYR B 1 151 ? 3.98 11.493 13.411 1 97.98 151 TYR B O 1
ATOM 2584 N N . ILE B 1 152 ? 3.975 11.302 15.649 1 98.17 152 ILE B N 1
ATOM 2585 C CA . ILE B 1 152 ? 3.701 12.72 15.856 1 98.17 152 ILE B CA 1
ATOM 2586 C C . ILE B 1 152 ? 4.629 13.272 16.936 1 98.17 152 ILE B C 1
ATOM 2588 O O . ILE B 1 152 ? 4.759 12.683 18.012 1 98.17 152 ILE B O 1
ATOM 2592 N N . ARG B 1 153 ? 5.217 14.369 16.599 1 97.54 153 ARG B N 1
ATOM 2593 C CA . ARG B 1 153 ? 6.074 15.034 17.575 1 97.54 153 ARG B CA 1
ATOM 2594 C C . ARG B 1 153 ? 5.981 16.551 17.443 1 97.54 153 ARG B C 1
ATOM 2596 O O . ARG B 1 153 ? 6.065 17.088 16.336 1 97.54 153 ARG B O 1
ATOM 2603 N N . GLN B 1 154 ? 5.776 17.187 18.564 1 95.5 154 GLN B N 1
ATOM 2604 C CA . GLN B 1 154 ? 5.788 18.646 18.551 1 95.5 154 GLN B CA 1
ATOM 2605 C C . GLN B 1 154 ? 7.216 19.184 18.518 1 95.5 154 GLN B C 1
ATOM 2607 O O . GLN B 1 154 ? 8.062 18.764 19.31 1 95.5 154 GLN B O 1
ATOM 2612 N N . ARG B 1 155 ? 7.426 20.088 17.584 1 89 155 ARG B N 1
ATOM 2613 C CA . ARG B 1 155 ? 8.751 20.686 17.466 1 89 155 ARG B CA 1
ATOM 2614 C C . ARG B 1 155 ? 9.049 21.595 18.654 1 89 155 ARG B C 1
ATOM 2616 O O . ARG B 1 155 ? 8.191 22.374 19.077 1 89 155 ARG B O 1
ATOM 2623 N N . GLN B 1 156 ? 10.013 21.267 19.499 1 77.8 156 GLN B N 1
ATOM 2624 C CA . GLN B 1 156 ? 10.378 22.105 20.637 1 77.8 156 GLN B CA 1
ATOM 2625 C C . GLN B 1 156 ? 11.2 23.311 20.191 1 77.8 156 GLN B C 1
ATOM 2627 O O . GLN B 1 156 ? 12.13 23.174 19.394 1 77.8 156 GLN B O 1
ATOM 2632 N N . CYS B 1 157 ? 10.559 24.473 20.071 1 62.27 157 CYS B N 1
ATOM 2633 C CA . CYS B 1 157 ? 11.31 25.7 19.834 1 62.27 157 CYS B CA 1
ATOM 2634 C C . CYS B 1 157 ? 12.385 25.896 20.897 1 62.27 157 CYS B C 1
ATOM 2636 O O . CYS B 1 157 ? 12.11 25.779 22.093 1 62.27 157 CYS B O 1
ATOM 2638 N N . LYS B 1 158 ? 13.653 25.393 20.582 1 51.43 158 LYS B N 1
ATOM 2639 C CA . LYS B 1 158 ? 14.726 25.787 21.491 1 51.43 158 LYS B CA 1
ATOM 2640 C C . LYS B 1 158 ? 14.653 27.276 21.816 1 51.43 158 LYS B C 1
ATOM 2642 O O . LYS B 1 158 ? 14.707 28.117 20.916 1 51.43 158 LYS B O 1
ATOM 2647 N N . VAL B 1 159 ? 13.864 27.77 22.689 1 48.52 159 VAL B N 1
ATOM 2648 C CA . VAL B 1 159 ? 14.142 29.106 23.205 1 48.52 159 VAL B CA 1
ATOM 2649 C C . VAL B 1 159 ? 15.644 29.276 23.417 1 48.52 159 VAL B C 1
ATOM 2651 O O . VAL B 1 159 ? 16.262 28.515 24.166 1 48.52 159 VAL B O 1
ATOM 2654 N N . LYS B 1 160 ? 16.266 29.841 22.323 1 41.71 160 LYS B N 1
ATOM 2655 C CA . LYS B 1 160 ? 17.49 30.503 22.764 1 41.71 160 LYS B CA 1
ATOM 2656 C C . LYS B 1 160 ? 17.189 31.585 23.797 1 41.71 160 LYS B C 1
ATOM 2658 O O . LYS B 1 160 ? 16.228 32.343 23.647 1 41.71 160 LYS B O 1
#